Protein AF-A0AA43JNJ5-F1 (afdb_monomer_lite)

Sequence (319 aa):
MTTAKDQGAGSPKTRRGLNPENIAHLNWPLHIFLWITGVLICTAILIESYLQLKGSSYHILGFIQNFGFLEKYTRADSPSKGIWHLIGIVGSACFIIMMSYSIRKRFSFMVDVGSLRSWLDVHMFLGIVGTILTTTHTTYKFGGLVSISFWCMVIVASSGLLGRYLYGWIPHQVSGKELEMEEIRAYLEASDQQMQDALGKDPQIVNYYDRISSPPGSDQDNAVVAIFKMFFYDLANTLLIGKIWVELMSDKTMPTSVKKQLFSMIREKNNMLRSRNFLSTAQRLLHYWHVFHKPLAVMMFIVMFIHIIVWYLFGAHEI

Secondary structure (DSSP, 8-state):
---------------SS--GGGB----HHHHHHHHHHHHHHHHHHHHHHHHHHTT-TTSHHHHHHHTTTTTTS-----TTSHHHHHHHHHHHHHHHHHTHHHHHHH-GGGTTSS-HHHHHHHHHHHHHHHHHHHHHHTTT---THHHHHHHHHHHHHHHHHHHHHHHTTS-BBTTSPBPPHHHHHHHHHHHHHHHHHHH-S-HHHHHHHHTSPPPPP-TTS-HHHHHHHHHHHHHHHHHHHHHHHHHHHH-TTS-HHHHHHHHHHHHHHHHHHHHHHHHHHHHHHHHHHHHHHHHHHHHHHHHHHHHHHHIIIIIGGG-

pLDDT: mean 77.18, std 15.59, range [29.02, 94.38]

Foldseek 3Di:
DDDDDDPDDDDPPDPPQLDPVQWDPDPVVVLVVLVVLVCVLVVLLVVLLVCVVVVHLPHPVSVCVVVVVCVVPDPPLALCDDPLVVLLVLLVVLLVVLCVLVVCVPDPVCVPVDDNVVSLVSSLVSLSSSLSSNCVSNSVDQDDPVVVLNVLSVVLNVLSSVLVVLVLLFIATNVRHTDDLVSLVVNLVVLVVCQCVVPNPDVVLVVLLPVQDQQAAQLVPDLVVLSVSLVVCVVVVVVVLVVSLVVLVPDPPDDPVNSVVSSVSSVSSNSSSSSNRCVNVSVVNSVVSVVPNVVSSVVSVVVSVVVVVCCVVPVVVVD

Structure (mmCIF, N/CA/C/O backbone):
data_AF-A0AA43JNJ5-F1
#
_entry.id   AF-A0AA43JNJ5-F1
#
loop_
_atom_site.group_PDB
_atom_site.id
_atom_site.type_symbol
_atom_site.label_atom_id
_atom_site.label_alt_id
_atom_site.label_comp_id
_atom_site.label_asym_id
_atom_site.label_entity_id
_atom_site.label_seq_id
_atom_site.pdbx_PDB_ins_code
_atom_site.Cartn_x
_atom_site.Cartn_y
_atom_site.Cartn_z
_atom_site.occupancy
_atom_site.B_iso_or_equiv
_atom_site.auth_seq_id
_atom_site.auth_comp_id
_atom_site.auth_asym_id
_atom_site.auth_atom_id
_atom_site.pdbx_PDB_model_num
ATOM 1 N N . MET A 1 1 ? -35.767 -55.948 10.934 1.00 35.16 1 MET A N 1
ATOM 2 C CA . MET A 1 1 ? -35.243 -55.081 9.854 1.00 35.16 1 MET A CA 1
ATOM 3 C C . MET A 1 1 ? -36.324 -54.039 9.610 1.00 35.16 1 MET A C 1
ATOM 5 O O . MET A 1 1 ? -37.421 -54.451 9.291 1.00 35.16 1 MET A O 1
ATOM 9 N N . THR A 1 2 ? -36.201 -52.746 9.889 1.00 37.09 2 THR A N 1
ATOM 10 C CA . THR A 1 2 ? -35.032 -51.860 9.927 1.00 37.09 2 THR A CA 1
ATOM 11 C C . THR A 1 2 ? -35.419 -50.658 10.800 1.00 37.09 2 THR A C 1
ATOM 13 O O . THR A 1 2 ? -36.518 -50.127 10.671 1.00 37.09 2 THR A O 1
ATOM 16 N N . THR A 1 3 ? -34.547 -50.283 11.728 1.00 34.31 3 THR A N 1
ATOM 17 C CA . THR A 1 3 ? -34.741 -49.247 12.749 1.00 34.31 3 THR A CA 1
ATOM 18 C C . THR A 1 3 ? -34.641 -47.831 12.184 1.00 34.31 3 THR A C 1
ATOM 20 O O . THR A 1 3 ? -33.820 -47.560 11.307 1.00 34.31 3 THR A O 1
ATOM 23 N N . ALA A 1 4 ? -35.458 -46.933 12.740 1.00 38.09 4 ALA A N 1
ATOM 24 C CA . ALA A 1 4 ? -35.414 -45.490 12.544 1.00 38.09 4 ALA A CA 1
ATOM 25 C C . ALA A 1 4 ? -33.998 -44.937 12.783 1.00 38.09 4 ALA A C 1
ATOM 27 O O . ALA A 1 4 ? -33.356 -45.251 13.786 1.00 38.09 4 ALA A O 1
ATOM 28 N N . LYS A 1 5 ? -33.509 -44.132 11.835 1.00 36.78 5 LYS A N 1
ATOM 29 C CA . LYS A 1 5 ? -32.195 -43.496 11.895 1.00 36.78 5 LYS A CA 1
ATOM 30 C C . LYS A 1 5 ? -32.341 -42.137 12.575 1.00 36.78 5 LYS A C 1
ATOM 32 O O . LYS A 1 5 ? -32.861 -41.188 11.996 1.00 36.78 5 LYS A O 1
ATOM 37 N N . ASP A 1 6 ? -31.899 -42.131 13.821 1.00 33.69 6 ASP A N 1
ATOM 38 C CA . ASP A 1 6 ? -31.652 -41.003 14.706 1.00 33.69 6 ASP A CA 1
ATOM 39 C C . ASP A 1 6 ? -30.942 -39.844 13.972 1.00 33.69 6 ASP A C 1
ATOM 41 O O . ASP A 1 6 ? -29.837 -40.005 13.440 1.00 33.69 6 ASP A O 1
ATOM 45 N N . GLN A 1 7 ? -31.598 -38.682 13.896 1.00 32.31 7 GLN A N 1
ATOM 46 C CA . GLN A 1 7 ? -30.983 -37.428 13.459 1.00 32.31 7 GLN A CA 1
ATOM 47 C C . GLN A 1 7 ? -30.270 -36.815 14.666 1.00 32.31 7 GLN A C 1
ATOM 49 O O . GLN A 1 7 ? -30.810 -35.970 15.376 1.00 32.31 7 GLN A O 1
ATOM 54 N N . GLY A 1 8 ? -29.040 -37.272 14.895 1.00 29.02 8 GLY A N 1
ATOM 55 C CA . GLY A 1 8 ? -28.148 -36.704 15.895 1.00 29.02 8 GLY A CA 1
ATOM 56 C C . GLY A 1 8 ? -27.847 -35.238 15.588 1.00 29.02 8 GLY A C 1
ATOM 57 O O . GLY A 1 8 ? -27.167 -34.916 14.613 1.00 29.02 8 GLY A O 1
ATOM 58 N N . ALA A 1 9 ? -28.348 -34.358 16.453 1.00 32.69 9 ALA A N 1
ATOM 59 C CA . ALA A 1 9 ? -27.947 -32.967 16.552 1.00 32.69 9 ALA A CA 1
ATOM 60 C C . ALA A 1 9 ? -26.413 -32.864 16.627 1.00 32.69 9 ALA A C 1
ATOM 62 O O . ALA A 1 9 ? -25.769 -33.449 17.503 1.00 32.69 9 ALA A O 1
ATOM 63 N N . GLY A 1 10 ? -25.823 -32.124 15.688 1.00 30.02 10 GLY A N 1
ATOM 64 C CA . GLY A 1 10 ? -24.393 -31.844 15.662 1.00 30.02 10 GLY A CA 1
ATOM 65 C C . GLY A 1 10 ? -23.955 -31.123 16.937 1.00 30.02 10 GLY A C 1
ATOM 66 O O . GLY A 1 10 ? -24.357 -29.997 17.208 1.00 30.02 10 GLY A O 1
ATOM 67 N N . SER A 1 11 ? -23.119 -31.797 17.722 1.00 29.47 11 SER A N 1
ATOM 68 C CA . SER A 1 11 ? -22.419 -31.259 18.889 1.00 29.47 11 SER A CA 1
ATOM 69 C C . SER A 1 11 ? -21.644 -29.966 18.552 1.00 29.47 11 SER A C 1
ATOM 71 O O . SER A 1 11 ? -20.969 -29.920 17.521 1.00 29.47 11 SER A O 1
ATOM 73 N N . PRO A 1 12 ? -21.651 -28.938 19.429 1.00 36.69 12 PRO A N 1
ATOM 74 C CA . PRO A 1 12 ? -20.929 -27.682 19.232 1.00 36.69 12 PRO A CA 1
ATOM 75 C C . PRO A 1 12 ? -19.426 -27.867 19.502 1.00 36.69 12 PRO A C 1
ATOM 77 O O . PRO A 1 12 ? -18.881 -27.418 20.509 1.00 36.69 12 PRO A O 1
ATOM 80 N N . LYS A 1 13 ? -18.721 -28.546 18.596 1.00 37.34 13 LYS A N 1
ATOM 81 C CA . LYS A 1 13 ? -17.258 -28.658 18.612 1.00 37.34 13 LYS A CA 1
ATOM 82 C C . LYS A 1 13 ? -16.641 -27.677 17.617 1.00 37.34 13 LYS A C 1
ATOM 84 O O . LYS A 1 13 ? -16.240 -28.111 16.555 1.00 37.34 13 LYS A O 1
ATOM 89 N N . THR A 1 14 ? -16.553 -26.396 17.997 1.00 39.28 14 THR A N 1
ATOM 90 C CA . THR A 1 14 ? -15.488 -25.427 17.613 1.00 39.28 14 THR A CA 1
ATOM 91 C C . THR A 1 14 ? -15.805 -24.012 18.136 1.00 39.28 14 THR A C 1
ATOM 93 O O . THR A 1 14 ? -15.868 -23.053 17.382 1.00 39.28 14 THR A O 1
ATOM 96 N N . ARG A 1 15 ? -15.991 -23.835 19.453 1.00 42.16 15 ARG A N 1
ATOM 97 C CA . ARG A 1 15 ? -15.954 -22.496 20.097 1.00 42.16 15 ARG A CA 1
ATOM 98 C C . ARG A 1 15 ? -14.599 -22.162 20.736 1.00 42.16 15 ARG A C 1
ATOM 100 O O . ARG A 1 15 ? -14.440 -21.114 21.342 1.00 42.16 15 ARG A O 1
ATOM 107 N N . ARG A 1 16 ? -13.604 -23.049 20.613 1.00 39.03 16 ARG A N 1
ATOM 108 C CA . ARG A 1 16 ? -12.347 -22.996 21.385 1.00 39.03 16 ARG A CA 1
ATOM 109 C C . ARG A 1 16 ? -11.196 -22.231 20.702 1.00 39.03 16 ARG A C 1
ATOM 111 O O . ARG A 1 16 ? -10.091 -22.249 21.223 1.00 39.03 16 ARG A O 1
ATOM 118 N N . GLY A 1 17 ? -11.434 -21.594 19.550 1.00 38.03 17 GLY A N 1
ATOM 119 C CA . GLY A 1 17 ? -10.395 -20.904 18.764 1.00 38.03 17 GLY A CA 1
ATOM 120 C C . GLY A 1 17 ? -10.493 -19.374 18.711 1.00 38.03 17 GLY A C 1
ATOM 121 O O . GLY A 1 17 ? -9.514 -18.724 18.354 1.00 38.03 17 GLY A O 1
ATOM 122 N N . LEU A 1 18 ? -11.633 -18.792 19.091 1.00 50.31 18 LEU A N 1
ATOM 123 C CA . LEU A 1 18 ? -11.937 -17.362 18.932 1.00 50.31 18 LEU A CA 1
ATOM 124 C C . LEU A 1 18 ? -11.538 -16.549 20.179 1.00 50.31 18 LEU A C 1
ATOM 126 O O . LEU A 1 18 ? -12.340 -15.792 20.713 1.00 50.31 18 LEU A O 1
ATOM 130 N N . ASN A 1 19 ? -10.318 -16.743 20.688 1.00 52.88 19 ASN A N 1
ATOM 131 C CA . ASN A 1 19 ? -9.756 -15.829 21.687 1.00 52.88 19 ASN A CA 1
ATOM 132 C C . ASN A 1 19 ? -9.239 -14.580 20.947 1.00 52.88 19 ASN A C 1
ATOM 134 O O . ASN A 1 19 ? -8.516 -14.756 19.961 1.00 52.88 19 ASN A O 1
ATOM 138 N N . PRO A 1 20 ? -9.563 -13.348 21.379 1.00 53.66 20 PRO A N 1
ATOM 139 C CA . PRO A 1 20 ? -9.009 -12.136 20.783 1.00 53.66 20 PRO A CA 1
ATOM 140 C C . PRO A 1 20 ? -7.504 -12.075 20.607 1.00 53.66 20 PRO A C 1
ATOM 142 O O . PRO A 1 20 ? -7.022 -11.489 19.641 1.00 53.66 20 PRO A O 1
ATOM 145 N N . GLU A 1 21 ? -6.779 -12.777 21.462 1.00 54.06 21 GLU A N 1
ATOM 146 C CA . GLU A 1 21 ? -5.326 -12.902 21.401 1.00 54.06 21 GLU A CA 1
ATOM 147 C C . GLU A 1 21 ? -4.832 -13.701 20.175 1.00 54.06 21 GLU A C 1
ATOM 149 O O . GLU A 1 21 ? -3.678 -13.579 19.771 1.00 54.06 21 GLU A O 1
ATOM 154 N N . ASN A 1 22 ? -5.701 -14.500 19.542 1.00 50.53 22 ASN A N 1
ATOM 155 C CA . ASN A 1 22 ? -5.376 -15.334 18.378 1.00 50.53 22 ASN A CA 1
ATOM 156 C C . ASN A 1 22 ? -5.555 -14.612 17.033 1.00 50.53 22 ASN A C 1
ATOM 158 O O . ASN A 1 22 ? -5.413 -15.233 15.971 1.00 50.53 22 ASN A O 1
ATOM 162 N N . ILE A 1 23 ? -5.882 -13.320 17.047 1.00 56.28 23 ILE A N 1
ATOM 163 C CA . ILE A 1 23 ? -5.967 -12.504 15.840 1.00 56.28 23 ILE A CA 1
ATOM 164 C C . ILE A 1 23 ? -4.650 -11.762 15.660 1.00 56.28 23 ILE A C 1
ATOM 166 O O . ILE A 1 23 ? -4.163 -11.085 16.562 1.00 56.28 23 ILE A O 1
ATOM 170 N N . ALA A 1 24 ? -4.066 -11.857 14.464 1.00 54.97 24 ALA A N 1
ATOM 171 C CA . ALA A 1 24 ? -2.856 -11.115 14.166 1.00 54.97 24 ALA A CA 1
ATOM 172 C C . ALA A 1 24 ? -3.169 -9.610 14.191 1.00 54.97 24 ALA A C 1
ATOM 174 O O . ALA A 1 24 ? -3.785 -9.084 13.262 1.00 54.97 24 ALA A O 1
ATOM 175 N N . HIS A 1 25 ? -2.730 -8.910 15.241 1.00 54.19 25 HIS A N 1
ATOM 176 C CA . HIS A 1 25 ? -2.866 -7.461 15.313 1.00 54.19 25 HIS A CA 1
ATOM 177 C C . HIS A 1 25 ? -2.174 -6.833 14.096 1.00 54.19 25 HIS A C 1
ATOM 179 O O . HIS A 1 25 ? -0.979 -7.023 13.842 1.00 54.19 25 HIS A O 1
ATOM 185 N N . LEU A 1 26 ? -2.956 -6.119 13.287 1.00 50.59 26 LEU A N 1
ATOM 186 C CA . LEU A 1 26 ? -2.453 -5.424 12.115 1.00 50.59 26 LEU A CA 1
ATOM 187 C C . LEU A 1 26 ? -1.571 -4.270 12.604 1.00 50.59 26 LEU A C 1
ATOM 189 O O . LEU A 1 26 ? -2.076 -3.277 13.132 1.00 50.59 26 LEU A O 1
ATOM 193 N N . ASN A 1 27 ? -0.251 -4.405 12.459 1.00 49.72 27 ASN A N 1
ATOM 194 C CA . ASN A 1 27 ? 0.708 -3.354 12.792 1.00 49.72 27 ASN A CA 1
ATOM 195 C C . ASN A 1 27 ? 0.477 -2.132 11.881 1.00 49.72 27 ASN A C 1
ATOM 197 O O . ASN A 1 27 ? 1.083 -1.968 10.825 1.00 49.72 27 ASN A O 1
ATOM 201 N N . TRP A 1 28 ? -0.395 -1.247 12.359 1.00 52.69 28 TRP A N 1
ATOM 202 C CA . TRP A 1 28 ? -0.766 0.060 11.821 1.00 52.69 28 TRP A CA 1
ATOM 203 C C . TRP A 1 28 ? 0.391 0.962 11.335 1.00 52.69 28 TRP A C 1
ATOM 205 O O . TRP A 1 28 ? 0.194 1.619 10.310 1.00 52.69 28 TRP A O 1
ATOM 215 N N . PRO A 1 29 ? 1.595 1.009 11.961 1.00 56.84 29 PRO A N 1
ATOM 216 C CA . PRO A 1 29 ? 2.654 1.906 11.488 1.00 56.84 29 PRO A CA 1
ATOM 217 C C . PRO A 1 29 ? 3.113 1.621 10.055 1.00 56.84 29 PRO A C 1
ATOM 219 O O . PRO A 1 29 ? 3.491 2.556 9.361 1.00 56.84 29 PRO A O 1
ATOM 222 N N . LEU A 1 30 ? 3.040 0.374 9.575 1.00 55.66 30 LEU A N 1
ATOM 223 C CA . LEU A 1 30 ? 3.549 0.030 8.246 1.00 55.66 30 LEU A CA 1
ATOM 224 C C . LEU A 1 30 ? 2.622 0.497 7.117 1.00 55.66 30 LEU A C 1
ATOM 226 O O . LEU A 1 30 ? 3.098 0.933 6.077 1.00 55.66 30 LEU A O 1
ATOM 230 N N . HIS A 1 31 ? 1.303 0.439 7.306 1.00 56.22 31 HIS A N 1
ATOM 231 C CA . HIS A 1 31 ? 0.357 0.922 6.296 1.00 56.22 31 HIS A CA 1
ATOM 232 C C . HIS A 1 31 ? 0.433 2.440 6.158 1.00 56.22 31 HIS A C 1
ATOM 234 O O . HIS A 1 31 ? 0.525 2.943 5.042 1.00 56.22 31 HIS A O 1
ATOM 240 N N . ILE A 1 32 ? 0.476 3.155 7.286 1.00 62.81 32 ILE A N 1
ATOM 241 C CA . ILE A 1 32 ? 0.719 4.600 7.297 1.00 62.81 32 ILE A CA 1
ATOM 242 C C . ILE A 1 32 ? 2.068 4.915 6.659 1.00 62.81 32 ILE A C 1
ATOM 244 O O . ILE A 1 32 ? 2.133 5.789 5.805 1.00 62.81 32 ILE A O 1
ATOM 248 N N . PHE A 1 33 ? 3.125 4.186 7.021 1.00 66.31 33 PHE A N 1
ATOM 249 C CA . PHE A 1 33 ? 4.442 4.356 6.419 1.00 66.31 33 PHE A CA 1
ATOM 250 C C . PHE A 1 33 ? 4.385 4.197 4.899 1.00 66.31 33 PHE A C 1
ATOM 252 O O . PHE A 1 33 ? 4.802 5.100 4.193 1.00 66.31 33 PHE A O 1
ATOM 259 N N . LEU A 1 34 ? 3.790 3.120 4.380 1.00 62.84 34 LEU A N 1
ATOM 260 C CA . LEU A 1 34 ? 3.690 2.882 2.938 1.00 62.84 34 LEU A CA 1
ATOM 261 C C . LEU A 1 34 ? 2.844 3.939 2.216 1.00 62.84 34 LEU A C 1
ATOM 263 O O . LEU A 1 34 ? 3.183 4.314 1.096 1.00 62.84 34 LEU A O 1
ATOM 267 N N . TRP A 1 35 ? 1.781 4.448 2.844 1.00 65.75 35 TRP A N 1
ATOM 268 C CA . TRP A 1 35 ? 0.985 5.551 2.302 1.00 65.75 35 TRP A CA 1
ATOM 269 C C . TRP A 1 35 ? 1.755 6.864 2.284 1.00 65.75 35 TRP A C 1
ATOM 271 O O . TRP A 1 35 ? 1.791 7.530 1.253 1.00 65.75 35 TRP A O 1
ATOM 281 N N . ILE A 1 36 ? 2.404 7.213 3.395 1.00 69.31 36 ILE A N 1
ATOM 282 C CA . ILE A 1 36 ? 3.266 8.389 3.489 1.00 69.31 36 ILE A CA 1
ATOM 283 C C . ILE A 1 36 ? 4.367 8.280 2.438 1.00 69.31 36 ILE A C 1
ATOM 285 O O . ILE A 1 36 ? 4.540 9.199 1.652 1.00 69.31 36 ILE A O 1
ATOM 289 N N . THR A 1 37 ? 5.050 7.142 2.343 1.00 67.81 37 THR A N 1
ATOM 290 C CA . THR A 1 37 ? 6.080 6.893 1.335 1.00 67.81 37 THR A CA 1
ATOM 291 C C . THR A 1 37 ? 5.519 7.011 -0.081 1.00 67.81 37 THR A C 1
ATOM 293 O O . THR A 1 37 ? 6.108 7.709 -0.897 1.00 67.81 37 THR A O 1
ATOM 296 N N . GLY A 1 38 ? 4.365 6.409 -0.382 1.00 67.31 38 GLY A N 1
ATOM 297 C CA . GLY A 1 38 ? 3.733 6.500 -1.701 1.00 67.31 38 GLY A CA 1
ATOM 298 C C . GLY A 1 38 ? 3.355 7.934 -2.090 1.00 67.31 38 GLY A C 1
ATOM 299 O O . GLY A 1 38 ? 3.663 8.370 -3.199 1.00 67.31 38 GLY A O 1
ATOM 300 N N . VAL A 1 39 ? 2.752 8.691 -1.166 1.00 73.31 39 VAL A N 1
ATOM 301 C CA . VAL A 1 39 ? 2.405 10.110 -1.351 1.00 73.31 39 VAL A CA 1
ATOM 302 C C . VAL A 1 39 ? 3.660 10.961 -1.498 1.00 73.31 39 VAL A C 1
ATOM 304 O O . VAL A 1 39 ? 3.719 11.783 -2.407 1.00 73.31 39 VAL A O 1
ATOM 307 N N . LEU A 1 40 ? 4.676 10.754 -0.659 1.00 73.38 40 LEU A N 1
ATOM 308 C CA . LEU A 1 40 ? 5.954 11.456 -0.754 1.00 73.38 40 LEU A CA 1
ATOM 309 C C . LEU A 1 40 ? 6.628 11.197 -2.102 1.00 73.38 40 LEU A C 1
ATOM 311 O O . LEU A 1 40 ? 7.106 12.143 -2.711 1.00 73.38 40 LEU A O 1
ATOM 315 N N . ILE A 1 41 ? 6.613 9.960 -2.605 1.00 69.44 41 ILE A N 1
ATOM 316 C CA . ILE A 1 41 ? 7.200 9.618 -3.908 1.00 69.44 41 ILE A CA 1
ATOM 317 C C . ILE A 1 41 ? 6.429 10.275 -5.042 1.00 69.44 41 ILE A C 1
ATOM 319 O O . ILE A 1 41 ? 7.037 10.921 -5.889 1.00 69.44 41 ILE A O 1
ATOM 323 N N . CYS A 1 42 ? 5.099 10.150 -5.060 1.00 69.38 42 CYS A N 1
ATOM 324 C CA . CYS A 1 42 ? 4.281 10.786 -6.093 1.00 69.38 42 CYS A CA 1
ATOM 325 C C . CYS A 1 42 ? 4.473 12.306 -6.078 1.00 69.38 42 CYS A C 1
ATOM 327 O O . CYS A 1 42 ? 4.636 12.923 -7.125 1.00 69.38 42 CYS A O 1
ATOM 329 N N . THR A 1 43 ? 4.511 12.901 -4.886 1.00 73.25 43 THR A N 1
ATOM 330 C CA . THR A 1 43 ? 4.721 14.340 -4.704 1.00 73.25 43 THR A CA 1
ATOM 331 C C . THR A 1 43 ? 6.118 14.756 -5.152 1.00 73.25 43 THR A C 1
ATOM 333 O O . THR A 1 43 ? 6.240 15.728 -5.886 1.00 73.25 43 THR A O 1
ATOM 336 N N . ALA A 1 44 ? 7.161 14.004 -4.789 1.00 70.50 44 ALA A N 1
ATOM 337 C CA . ALA A 1 44 ? 8.527 14.247 -5.242 1.00 70.50 44 ALA A CA 1
ATOM 338 C C . ALA A 1 44 ? 8.627 14.171 -6.772 1.00 70.50 44 ALA A C 1
ATOM 340 O O . ALA A 1 44 ? 9.145 15.095 -7.384 1.00 70.50 44 ALA A O 1
ATOM 341 N N . ILE A 1 45 ? 8.052 13.141 -7.405 1.00 68.31 45 ILE A N 1
ATOM 342 C CA . ILE A 1 45 ? 8.031 13.008 -8.870 1.00 68.31 45 ILE A CA 1
ATOM 343 C C . ILE A 1 45 ? 7.312 14.199 -9.522 1.00 68.31 45 ILE A C 1
ATOM 345 O O . ILE A 1 45 ? 7.818 14.750 -10.500 1.00 68.31 45 ILE A O 1
ATOM 349 N N . LEU A 1 46 ? 6.158 14.621 -8.994 1.00 73.62 46 LEU A N 1
ATOM 350 C CA . LEU A 1 46 ? 5.395 15.754 -9.531 1.00 73.62 46 LEU A CA 1
ATOM 351 C C . LEU A 1 46 ? 6.134 17.089 -9.364 1.00 73.62 46 LEU A C 1
ATOM 353 O O . LEU A 1 46 ? 6.182 17.875 -10.310 1.00 73.62 46 LEU A O 1
ATOM 357 N N . ILE A 1 47 ? 6.722 17.335 -8.189 1.00 73.56 47 ILE A N 1
ATOM 358 C CA . ILE A 1 47 ? 7.516 18.538 -7.906 1.00 73.56 47 ILE A CA 1
ATOM 359 C C . ILE A 1 47 ? 8.733 18.588 -8.831 1.00 73.56 47 ILE A C 1
ATOM 361 O O . ILE A 1 47 ? 8.940 19.599 -9.497 1.00 73.56 47 ILE A O 1
ATOM 365 N N . GLU A 1 48 ? 9.496 17.500 -8.931 1.00 67.94 48 GLU A N 1
ATOM 366 C CA . GLU A 1 48 ? 10.678 17.423 -9.795 1.00 67.94 48 GLU A CA 1
ATOM 367 C C . GLU A 1 48 ? 10.317 17.628 -11.271 1.00 67.94 48 GLU A C 1
ATOM 369 O O . GLU A 1 48 ? 10.947 18.438 -11.955 1.00 67.94 48 GLU A O 1
ATOM 374 N N . SER A 1 49 ? 9.246 16.980 -11.743 1.00 65.94 49 SER A N 1
ATOM 375 C CA . SER A 1 49 ? 8.742 17.154 -13.113 1.00 65.94 49 SER A CA 1
ATOM 376 C C . SER A 1 49 ? 8.352 18.611 -13.387 1.00 65.94 49 SER A C 1
ATOM 378 O O . SER A 1 49 ? 8.686 19.169 -14.431 1.00 65.94 49 SER A O 1
ATOM 380 N N . TYR A 1 50 ? 7.679 19.268 -12.438 1.00 73.00 50 TYR A N 1
ATOM 381 C CA . TYR A 1 50 ? 7.288 20.673 -12.555 1.00 73.00 50 TYR A CA 1
ATOM 382 C C . TYR A 1 50 ? 8.489 21.632 -12.546 1.00 73.00 50 TYR A C 1
ATOM 384 O O . TYR A 1 50 ? 8.545 22.561 -13.357 1.00 73.00 50 TYR A O 1
ATOM 392 N N . LEU A 1 51 ? 9.462 21.414 -11.656 1.00 69.88 51 LEU A N 1
ATOM 393 C CA . LEU A 1 51 ? 10.665 22.247 -11.560 1.00 69.88 51 LEU A CA 1
ATOM 394 C C . LEU A 1 51 ? 11.494 22.193 -12.848 1.00 69.88 51 LEU A C 1
ATOM 396 O O . LEU A 1 51 ? 12.012 23.224 -13.284 1.00 69.88 51 LEU A O 1
ATOM 400 N N . GLN A 1 52 ? 11.562 21.027 -13.490 1.00 65.44 52 GLN A N 1
ATOM 401 C CA . GLN A 1 52 ? 12.228 20.864 -14.781 1.00 65.44 52 GLN A CA 1
ATOM 402 C C . GLN A 1 52 ? 11.484 21.529 -15.933 1.00 65.44 52 GLN A C 1
ATOM 404 O O . GLN A 1 52 ? 12.121 22.200 -16.743 1.00 65.44 52 GLN A O 1
ATOM 409 N N . LEU A 1 53 ? 10.150 21.417 -15.989 1.00 69.88 53 LEU A N 1
ATOM 410 C CA . LEU A 1 53 ? 9.346 22.132 -16.990 1.00 69.88 53 LEU A CA 1
ATOM 411 C C . LEU A 1 53 ? 9.567 23.649 -16.921 1.00 69.88 53 LEU A C 1
ATOM 413 O O . LEU A 1 53 ? 9.549 24.325 -17.947 1.00 69.88 53 LEU A O 1
ATOM 417 N N . LYS A 1 54 ? 9.814 24.188 -15.722 1.00 74.06 54 LYS A N 1
ATOM 418 C CA . LYS A 1 54 ? 10.149 25.604 -15.518 1.00 74.06 54 LYS A CA 1
ATOM 419 C C . LYS A 1 54 ? 11.625 25.952 -15.721 1.00 74.06 54 LYS A C 1
ATOM 421 O O . LYS A 1 54 ? 11.975 27.122 -15.588 1.00 74.06 54 LYS A O 1
ATOM 426 N N . GLY A 1 55 ? 12.492 24.976 -15.992 1.00 66.38 55 GLY A N 1
ATOM 427 C CA . GLY A 1 55 ? 13.938 25.191 -16.082 1.00 66.38 55 GLY A CA 1
ATOM 428 C C . GLY A 1 55 ? 14.561 25.728 -14.786 1.00 66.38 55 GLY A C 1
ATOM 429 O O . GLY A 1 55 ? 15.589 26.398 -14.831 1.00 66.38 55 GLY A O 1
ATOM 430 N N . SER A 1 56 ? 13.927 25.483 -13.633 1.00 64.94 56 SER A N 1
ATOM 431 C CA . SER A 1 56 ? 14.383 25.976 -12.330 1.00 64.94 56 SER A CA 1
ATOM 432 C C . SER A 1 56 ? 15.683 25.291 -11.914 1.00 64.94 56 SER A C 1
ATOM 434 O O . SER A 1 56 ? 15.826 24.105 -12.154 1.00 64.94 56 SER A O 1
ATOM 436 N N . SER A 1 57 ? 16.606 25.962 -11.225 1.00 63.84 57 SER A N 1
ATOM 437 C CA . SER A 1 57 ? 17.820 25.338 -10.664 1.00 63.84 57 SER A CA 1
ATOM 438 C C . SER A 1 57 ? 17.576 24.520 -9.385 1.00 63.84 57 SER A C 1
ATOM 440 O O . SER A 1 57 ? 18.496 23.867 -8.899 1.00 63.84 57 SER A O 1
ATOM 442 N N . TYR A 1 58 ? 16.351 24.529 -8.845 1.00 66.06 58 TYR A N 1
ATOM 443 C CA . TYR A 1 58 ? 15.998 23.885 -7.571 1.00 66.06 58 TYR A CA 1
ATOM 444 C C . TYR A 1 58 ? 15.550 22.418 -7.681 1.00 66.06 58 TYR A C 1
ATOM 446 O O . TYR A 1 58 ? 15.174 21.831 -6.672 1.00 66.06 58 TYR A O 1
ATOM 454 N N . HIS A 1 59 ? 15.570 21.816 -8.871 1.00 70.25 59 HIS A N 1
ATOM 455 C CA . HIS A 1 59 ? 15.360 20.369 -9.015 1.00 70.25 59 HIS A CA 1
ATOM 456 C C . HIS A 1 59 ? 16.598 19.599 -8.526 1.00 70.25 59 HIS A C 1
ATOM 458 O O . HIS A 1 59 ? 17.700 20.154 -8.506 1.00 70.25 59 HIS A O 1
ATOM 464 N N . ILE A 1 60 ? 16.445 18.319 -8.165 1.00 66.25 60 ILE A N 1
ATOM 465 C CA . ILE A 1 60 ? 17.509 17.471 -7.585 1.00 66.25 60 ILE A CA 1
ATOM 466 C C . ILE A 1 60 ? 18.816 17.548 -8.388 1.00 66.25 60 ILE A C 1
ATOM 468 O O . ILE A 1 60 ? 19.897 17.617 -7.809 1.00 66.25 60 ILE A O 1
ATOM 472 N N . LEU A 1 61 ? 18.730 17.587 -9.721 1.00 60.47 61 LEU A N 1
ATOM 473 C CA . LEU A 1 61 ? 19.895 17.701 -10.604 1.00 60.47 61 LEU A CA 1
ATOM 474 C C . LEU A 1 61 ? 20.665 19.016 -10.391 1.00 60.47 61 LEU A C 1
ATOM 476 O O . LEU A 1 61 ? 21.883 18.997 -10.223 1.00 60.47 61 LEU A O 1
ATOM 480 N N . GLY A 1 62 ? 19.949 20.147 -10.370 1.00 62.28 62 GLY A N 1
ATOM 481 C CA . GLY A 1 62 ? 20.528 21.469 -10.134 1.00 62.28 62 GLY A CA 1
ATOM 482 C C . GLY A 1 62 ? 21.073 21.602 -8.713 1.00 62.28 62 GLY A C 1
ATOM 483 O O . GLY A 1 62 ? 22.146 22.164 -8.513 1.00 62.28 62 GLY A O 1
ATOM 484 N N . PHE A 1 63 ? 20.407 20.987 -7.734 1.00 67.19 63 PHE A N 1
ATOM 485 C CA . PHE A 1 63 ? 20.897 20.906 -6.359 1.00 67.19 63 PHE A CA 1
ATOM 486 C C . PHE A 1 63 ? 22.220 20.126 -6.254 1.00 67.19 63 PHE A C 1
ATOM 488 O O . PHE A 1 63 ? 23.183 20.639 -5.688 1.00 67.19 63 PHE A O 1
ATOM 495 N N . ILE A 1 64 ? 22.314 18.924 -6.836 1.00 64.31 64 ILE A N 1
ATOM 496 C CA . ILE A 1 64 ? 23.537 18.098 -6.782 1.00 64.31 64 ILE A CA 1
ATOM 497 C C . ILE A 1 64 ? 24.704 18.773 -7.524 1.00 64.31 64 ILE A C 1
ATOM 499 O O . ILE A 1 64 ? 25.845 18.702 -7.062 1.00 64.31 64 ILE A O 1
ATOM 503 N N . GLN A 1 65 ? 24.435 19.454 -8.644 1.00 62.38 65 GLN A N 1
ATOM 504 C CA . GLN A 1 65 ? 25.444 20.236 -9.369 1.00 62.38 65 GLN A CA 1
ATOM 505 C C . GLN A 1 65 ? 25.948 21.430 -8.546 1.00 62.38 65 GLN A C 1
ATOM 507 O O . GLN A 1 65 ? 27.156 21.636 -8.464 1.00 62.38 65 GLN A O 1
ATOM 512 N N . ASN A 1 66 ? 25.052 22.157 -7.871 1.00 66.12 66 ASN A N 1
ATOM 513 C CA . ASN A 1 66 ? 25.413 23.293 -7.016 1.00 66.12 66 ASN A CA 1
ATOM 514 C C . ASN A 1 66 ? 26.249 22.892 -5.787 1.00 66.12 66 ASN A C 1
ATOM 516 O O . ASN A 1 66 ? 27.010 23.708 -5.278 1.00 66.12 66 ASN A O 1
ATOM 520 N N . PHE A 1 67 ? 26.134 21.647 -5.317 1.00 67.88 67 PHE A N 1
ATOM 521 C CA . PHE A 1 67 ? 26.957 21.107 -4.228 1.00 67.88 67 PHE A CA 1
ATOM 522 C C . PHE A 1 67 ? 28.350 20.620 -4.674 1.00 67.88 67 PHE A C 1
ATOM 524 O O . PHE A 1 67 ? 29.110 20.119 -3.849 1.00 67.88 67 PHE A O 1
ATOM 531 N N . GLY A 1 68 ? 28.700 20.727 -5.961 1.00 58.62 68 GLY A N 1
ATOM 532 C CA . GLY A 1 68 ? 30.035 20.389 -6.472 1.00 58.62 68 GLY A CA 1
ATOM 533 C C . GLY A 1 68 ? 30.321 18.889 -6.631 1.00 58.62 68 GLY A C 1
ATOM 534 O O . GLY A 1 68 ? 31.335 18.519 -7.217 1.00 58.62 68 GLY A O 1
ATOM 535 N N . PHE A 1 69 ? 29.417 17.992 -6.212 1.00 57.00 69 PHE A N 1
ATOM 536 C CA . PHE A 1 69 ? 29.593 16.537 -6.376 1.00 57.00 69 PHE A CA 1
ATOM 537 C C . PHE A 1 69 ? 29.677 16.091 -7.847 1.00 57.00 69 PHE A C 1
ATOM 539 O O . PHE A 1 69 ? 30.208 15.018 -8.136 1.00 57.00 69 PHE A O 1
ATOM 546 N N . LEU A 1 70 ? 29.161 16.903 -8.776 1.00 55.88 70 LEU A N 1
ATOM 547 C CA . LEU A 1 70 ? 29.121 16.626 -10.215 1.00 55.88 70 LEU A CA 1
ATOM 548 C C . LEU A 1 70 ? 29.779 17.729 -11.063 1.00 55.88 70 LEU A C 1
ATOM 550 O O . LEU A 1 70 ? 29.511 17.811 -12.254 1.00 55.88 70 LEU A O 1
ATOM 554 N N . GLU A 1 71 ? 30.668 18.549 -10.492 1.00 52.28 71 GLU A N 1
ATOM 555 C CA . GLU A 1 71 ? 31.308 19.682 -11.192 1.00 52.28 71 GLU A CA 1
ATOM 556 C C . GLU A 1 71 ? 32.088 19.251 -12.457 1.00 52.28 71 GLU A C 1
ATOM 558 O O . GLU A 1 71 ? 32.135 19.965 -13.456 1.00 52.28 71 GLU A O 1
ATOM 563 N N . LYS A 1 72 ? 32.640 18.027 -12.447 1.00 48.88 72 LYS A N 1
ATOM 564 C CA . LYS A 1 72 ? 33.377 17.416 -13.571 1.00 48.88 72 LYS A CA 1
ATOM 565 C C . LYS A 1 72 ? 32.483 16.679 -14.578 1.00 48.88 72 LYS A C 1
ATOM 567 O O . LYS A 1 72 ? 32.946 16.302 -15.654 1.00 48.88 72 LYS A O 1
ATOM 572 N N . TYR A 1 73 ? 31.218 16.449 -14.233 1.00 50.84 73 TYR A N 1
ATOM 573 C CA . TYR A 1 73 ? 30.230 15.915 -15.157 1.00 50.84 73 TYR A CA 1
ATOM 574 C C . TYR A 1 73 ? 29.610 17.103 -15.875 1.00 50.84 73 TYR A C 1
ATOM 576 O O . TYR A 1 73 ? 28.713 17.770 -15.361 1.00 50.84 73 TYR A O 1
ATOM 584 N N . THR A 1 74 ? 30.090 17.359 -17.094 1.00 46.88 74 THR A N 1
ATOM 585 C CA . THR A 1 74 ? 29.349 18.203 -18.030 1.00 46.88 74 THR A CA 1
ATOM 586 C C . THR A 1 74 ? 27.906 17.712 -18.081 1.00 46.88 74 THR A C 1
ATOM 588 O O . THR A 1 74 ? 27.640 16.541 -17.802 1.00 46.88 74 THR A O 1
ATOM 591 N N . ARG A 1 75 ? 26.983 18.619 -18.407 1.00 50.91 75 ARG A N 1
ATOM 592 C CA . ARG A 1 75 ? 25.552 18.404 -18.665 1.00 50.91 75 ARG A CA 1
ATOM 593 C C . ARG A 1 75 ? 25.320 17.377 -19.794 1.00 50.91 75 ARG A C 1
ATOM 595 O O . ARG A 1 75 ? 24.716 17.656 -20.821 1.00 50.91 75 ARG A O 1
ATOM 602 N N . ALA A 1 76 ? 25.880 16.183 -19.658 1.00 47.78 76 ALA A N 1
ATOM 603 C CA . ALA A 1 76 ? 25.589 15.003 -20.426 1.00 47.78 76 ALA A CA 1
ATOM 604 C C . ALA A 1 76 ? 24.312 14.466 -19.802 1.00 47.78 76 ALA A C 1
ATOM 606 O O . ALA A 1 76 ? 24.311 13.552 -18.981 1.00 47.78 76 ALA A O 1
ATOM 607 N N . ASP A 1 77 ? 23.216 15.117 -20.171 1.00 55.72 77 ASP A N 1
ATOM 608 C CA . ASP A 1 77 ? 21.850 14.785 -19.796 1.00 55.72 77 ASP A CA 1
ATOM 609 C C . ASP A 1 77 ? 21.408 13.474 -20.483 1.00 55.72 77 ASP A C 1
ATOM 611 O O . ASP A 1 77 ? 20.332 13.405 -21.086 1.00 55.72 77 ASP A O 1
ATOM 615 N N . SER A 1 78 ? 22.276 12.462 -20.493 1.00 60.78 78 SER A N 1
ATOM 616 C CA . SER A 1 78 ? 22.101 11.193 -21.185 1.00 60.78 78 SER A CA 1
ATOM 617 C C . SER A 1 78 ? 22.077 10.055 -20.159 1.00 60.78 78 SER A C 1
ATOM 619 O O . SER A 1 78 ? 23.079 9.865 -19.461 1.00 60.78 78 SER A O 1
ATOM 621 N N . PRO A 1 79 ? 20.995 9.259 -20.107 1.00 63.28 79 PRO A N 1
ATOM 622 C CA . PRO A 1 79 ? 20.869 8.092 -19.225 1.00 63.28 79 PRO A CA 1
ATOM 623 C C . PRO A 1 79 ? 22.041 7.094 -19.292 1.00 63.28 79 PRO A C 1
ATOM 625 O O . PRO A 1 79 ? 22.310 6.377 -18.331 1.00 63.28 79 PRO A O 1
ATOM 628 N N . SER A 1 80 ? 22.771 7.058 -20.412 1.00 65.31 80 SER A N 1
ATOM 629 C CA . SER A 1 80 ? 23.851 6.107 -20.699 1.00 65.31 80 SER A CA 1
ATOM 630 C C . SER A 1 80 ? 25.223 6.455 -20.109 1.00 65.31 80 SER A C 1
ATOM 632 O O . SER A 1 80 ? 26.157 5.677 -20.283 1.00 65.31 80 SER A O 1
ATOM 634 N N . LYS A 1 81 ? 25.390 7.599 -19.428 1.00 66.25 81 LYS A N 1
ATOM 635 C CA . LYS A 1 81 ? 26.711 8.071 -18.967 1.00 66.25 81 LYS A CA 1
ATOM 636 C C . LYS A 1 81 ? 26.755 8.330 -17.460 1.00 66.25 81 LYS A C 1
ATOM 638 O O . LYS A 1 81 ? 25.790 8.797 -16.855 1.00 66.25 81 LYS A O 1
ATOM 643 N N . GLY A 1 82 ? 27.917 8.068 -16.858 1.00 70.38 82 GLY A N 1
ATOM 644 C CA . GLY A 1 82 ? 28.235 8.470 -15.486 1.00 70.38 82 GLY A CA 1
ATOM 645 C C . GLY A 1 82 ? 27.361 7.833 -14.404 1.00 70.38 82 GLY A C 1
ATOM 646 O O . GLY A 1 82 ? 27.021 6.651 -14.463 1.00 70.38 82 GLY A O 1
ATOM 647 N N . ILE A 1 83 ? 27.002 8.640 -13.402 1.00 69.31 83 ILE A N 1
ATOM 648 C CA . ILE A 1 83 ? 26.205 8.209 -12.245 1.00 69.31 83 ILE A CA 1
ATOM 649 C C . ILE A 1 83 ? 24.802 7.718 -12.635 1.00 69.31 83 ILE A C 1
ATOM 651 O O . ILE A 1 83 ? 24.282 6.804 -12.000 1.00 69.31 83 ILE A O 1
ATOM 655 N N . TRP A 1 84 ? 24.212 8.251 -13.712 1.00 76.12 84 TRP A N 1
ATOM 656 C CA . TRP A 1 84 ? 22.876 7.860 -14.176 1.00 76.12 84 TRP A CA 1
ATOM 657 C C . TRP A 1 84 ? 22.848 6.408 -14.631 1.00 76.12 84 TRP A C 1
ATOM 659 O O . TRP A 1 84 ? 21.933 5.677 -14.261 1.00 76.12 84 TRP A O 1
ATOM 669 N N . HIS A 1 85 ? 23.880 5.959 -15.344 1.00 77.44 85 HIS A N 1
ATOM 670 C CA . HIS A 1 85 ? 24.001 4.565 -15.761 1.00 77.44 85 HIS A CA 1
ATOM 671 C C . HIS A 1 85 ? 24.111 3.619 -14.554 1.00 77.44 85 HIS A C 1
ATOM 673 O O . HIS A 1 85 ? 23.405 2.615 -14.488 1.00 77.44 85 HIS A O 1
ATOM 679 N N . LEU A 1 86 ? 24.922 3.977 -13.546 1.00 79.50 86 LEU A N 1
ATOM 680 C CA . LEU A 1 86 ? 25.026 3.207 -12.301 1.00 79.50 86 LEU A CA 1
ATOM 681 C C . LEU A 1 86 ? 23.677 3.127 -11.570 1.00 79.50 86 LEU A C 1
ATOM 683 O O . LEU A 1 86 ? 23.279 2.049 -11.139 1.00 79.50 86 LEU A O 1
ATOM 687 N N . ILE A 1 87 ? 22.950 4.243 -11.476 1.00 81.31 87 ILE A N 1
ATOM 688 C CA . ILE A 1 87 ? 21.609 4.289 -10.878 1.00 81.31 87 ILE A CA 1
ATOM 689 C C . ILE A 1 87 ? 20.637 3.366 -11.633 1.00 81.31 87 ILE A C 1
ATOM 691 O O . ILE A 1 87 ? 19.851 2.667 -10.995 1.00 81.31 87 ILE A O 1
ATOM 695 N N . GLY A 1 88 ? 20.721 3.302 -12.966 1.00 87.12 88 GLY A N 1
ATOM 696 C CA . GLY A 1 88 ? 19.934 2.375 -13.788 1.00 87.12 88 GLY A CA 1
ATOM 697 C C . GLY A 1 88 ? 20.260 0.903 -13.520 1.00 87.12 88 GLY A C 1
ATOM 698 O O . GLY A 1 88 ? 19.346 0.085 -13.383 1.00 87.12 88 GLY A O 1
ATOM 699 N N . ILE A 1 89 ? 21.547 0.565 -13.363 1.00 88.00 89 ILE A N 1
ATOM 700 C CA . ILE A 1 89 ? 21.993 -0.787 -12.982 1.00 88.00 89 ILE A CA 1
ATOM 701 C C . ILE A 1 89 ? 21.444 -1.158 -11.602 1.00 88.00 89 ILE A C 1
ATOM 703 O O . ILE A 1 89 ? 20.860 -2.230 -11.443 1.00 88.00 89 ILE A O 1
ATOM 707 N N . VAL A 1 90 ? 21.598 -0.277 -10.610 1.00 89.88 90 VAL A N 1
ATOM 708 C CA . VAL A 1 90 ? 21.114 -0.529 -9.244 1.00 89.88 90 VAL A CA 1
ATOM 709 C C . VAL A 1 90 ? 19.587 -0.649 -9.223 1.00 89.88 90 VAL A C 1
ATOM 711 O O . VAL A 1 90 ? 19.064 -1.577 -8.611 1.00 89.88 90 VAL A O 1
ATOM 714 N N . GLY A 1 91 ? 18.863 0.214 -9.942 1.00 91.44 91 GLY A N 1
ATOM 715 C CA . GLY A 1 91 ? 17.404 0.130 -10.078 1.00 91.44 91 GLY A CA 1
ATOM 716 C C . GLY A 1 91 ? 16.942 -1.188 -10.709 1.00 91.44 91 GLY A C 1
ATOM 717 O O . GLY A 1 91 ? 16.052 -1.854 -10.177 1.00 91.44 91 GLY A O 1
ATOM 718 N N . SER A 1 92 ? 17.611 -1.626 -11.778 1.00 92.31 92 SER A N 1
ATOM 719 C CA . SER A 1 92 ? 17.348 -2.921 -12.423 1.00 92.31 92 SER A CA 1
ATOM 720 C C . SER A 1 92 ? 17.640 -4.093 -11.481 1.00 92.31 92 SER A C 1
ATOM 722 O O . SER A 1 92 ? 16.852 -5.036 -11.391 1.00 92.31 92 SER A O 1
ATOM 724 N N . ALA A 1 93 ? 18.735 -4.020 -10.716 1.00 94.38 93 ALA A N 1
ATOM 725 C CA . ALA A 1 93 ? 19.069 -5.014 -9.702 1.00 94.38 93 ALA A CA 1
ATOM 726 C C . ALA A 1 93 ? 17.994 -5.089 -8.606 1.00 94.38 93 ALA A C 1
ATOM 728 O O . ALA A 1 93 ? 17.606 -6.193 -8.227 1.00 94.38 93 ALA A O 1
ATOM 729 N N . CYS A 1 94 ? 17.445 -3.956 -8.147 1.00 93.69 94 CYS A N 1
ATOM 730 C CA . CYS A 1 94 ? 16.319 -3.946 -7.209 1.00 93.69 94 CYS A CA 1
ATOM 731 C C . CYS A 1 94 ? 15.114 -4.723 -7.760 1.00 93.69 94 CYS A C 1
ATOM 733 O O . CYS A 1 94 ? 14.563 -5.561 -7.045 1.00 93.69 94 CYS A O 1
ATOM 735 N N . PHE A 1 95 ? 14.733 -4.508 -9.025 1.00 94.06 95 PHE A N 1
ATOM 736 C CA . PHE A 1 95 ? 13.619 -5.238 -9.640 1.00 94.06 95 PHE A CA 1
ATOM 737 C C . PHE A 1 95 ? 13.894 -6.738 -9.774 1.00 94.06 95 PHE A C 1
ATOM 739 O O . PHE A 1 95 ? 13.011 -7.549 -9.492 1.00 94.06 95 PHE A O 1
ATOM 746 N N . ILE A 1 96 ? 15.115 -7.128 -10.142 1.00 94.00 96 ILE A N 1
ATOM 747 C CA . ILE A 1 96 ? 15.500 -8.542 -10.233 1.00 94.00 96 ILE A CA 1
ATOM 748 C C . ILE A 1 96 ? 15.479 -9.198 -8.846 1.00 94.00 96 ILE A C 1
ATOM 750 O O . ILE A 1 96 ? 14.859 -10.245 -8.668 1.00 94.00 96 ILE A O 1
ATOM 754 N N . ILE A 1 97 ? 16.096 -8.574 -7.838 1.00 93.12 97 ILE A N 1
ATOM 755 C CA . ILE A 1 97 ? 16.141 -9.103 -6.467 1.00 93.12 97 ILE A CA 1
ATOM 756 C C . ILE A 1 97 ? 14.729 -9.199 -5.886 1.00 93.12 97 ILE A C 1
ATOM 758 O O . ILE A 1 97 ? 14.407 -10.177 -5.214 1.00 93.12 97 ILE A O 1
ATOM 762 N N . MET A 1 98 ? 13.846 -8.248 -6.189 1.00 91.75 98 MET A N 1
ATOM 763 C CA . MET A 1 98 ? 12.448 -8.258 -5.756 1.00 91.75 98 MET A CA 1
ATOM 764 C C . MET A 1 98 ? 11.668 -9.508 -6.222 1.00 91.75 98 MET A C 1
ATOM 766 O O . MET A 1 98 ? 10.717 -9.927 -5.550 1.00 91.75 98 MET A O 1
ATOM 770 N N . MET A 1 99 ? 12.080 -10.158 -7.319 1.00 89.94 99 MET A N 1
ATOM 771 C CA . MET A 1 99 ? 11.477 -11.415 -7.792 1.00 89.94 99 MET A CA 1
ATOM 772 C C . MET A 1 99 ? 11.746 -12.609 -6.871 1.00 89.94 99 MET A C 1
ATOM 774 O O . MET A 1 99 ? 11.029 -13.611 -6.948 1.00 89.94 99 MET A O 1
ATOM 778 N N . SER A 1 100 ? 12.703 -12.496 -5.946 1.00 87.94 100 SER A N 1
ATOM 779 C CA . SER A 1 100 ? 12.934 -13.491 -4.892 1.00 87.94 100 SER A CA 1
ATOM 780 C C . SER A 1 100 ? 11.678 -13.783 -4.064 1.00 87.94 100 SER A C 1
ATOM 782 O O . SER A 1 100 ? 11.471 -14.931 -3.679 1.00 87.94 100 SER A O 1
ATOM 784 N N . TYR A 1 101 ? 10.771 -12.811 -3.886 1.00 85.69 101 TYR A N 1
ATOM 785 C CA . TYR A 1 101 ? 9.460 -13.044 -3.267 1.00 85.69 101 TYR A CA 1
ATOM 786 C C . TYR A 1 101 ? 8.637 -14.097 -4.027 1.00 85.69 101 TYR A C 1
ATOM 788 O O . TYR A 1 101 ? 8.094 -15.028 -3.429 1.00 85.69 101 TYR A O 1
ATOM 796 N N . SER A 1 102 ? 8.571 -13.989 -5.358 1.00 85.12 102 SER A N 1
ATOM 797 C CA . SER A 1 102 ? 7.843 -14.938 -6.210 1.00 85.12 102 SER A CA 1
ATOM 798 C C . SER A 1 102 ? 8.450 -16.341 -6.146 1.00 85.12 102 SER A C 1
ATOM 800 O O . SER A 1 102 ? 7.713 -17.329 -6.163 1.00 85.12 102 SER A O 1
ATOM 802 N N . ILE A 1 103 ? 9.779 -16.429 -6.032 1.00 82.62 103 ILE A N 1
ATOM 803 C CA . ILE A 1 103 ? 10.517 -17.687 -5.845 1.00 82.62 103 ILE A CA 1
ATOM 804 C C . ILE A 1 103 ? 10.185 -18.276 -4.467 1.00 82.62 103 ILE A C 1
ATOM 806 O O . ILE A 1 103 ? 9.681 -19.394 -4.384 1.00 82.62 103 ILE A O 1
ATOM 810 N N . ARG A 1 104 ? 10.343 -17.498 -3.392 1.00 83.56 104 ARG A N 1
ATOM 811 C CA . ARG A 1 104 ? 10.022 -17.888 -2.009 1.00 83.56 104 ARG A CA 1
ATOM 812 C C . ARG A 1 104 ? 8.584 -18.379 -1.838 1.00 83.56 104 ARG A C 1
ATOM 814 O O . ARG A 1 104 ? 8.331 -19.269 -1.027 1.00 83.56 104 ARG A O 1
ATOM 821 N N . LYS A 1 105 ? 7.634 -17.786 -2.564 1.00 80.12 105 LYS A N 1
ATOM 822 C CA . LYS A 1 105 ? 6.220 -18.184 -2.533 1.00 80.12 105 LYS A CA 1
ATOM 823 C C . LYS A 1 105 ? 5.966 -19.522 -3.237 1.00 80.12 105 LYS A C 1
ATOM 825 O O . LYS A 1 105 ? 5.018 -20.213 -2.882 1.00 80.12 105 LYS A O 1
ATOM 830 N N . ARG A 1 106 ? 6.772 -19.869 -4.245 1.00 82.62 106 ARG A N 1
ATOM 831 C CA . ARG A 1 106 ? 6.584 -21.067 -5.079 1.00 82.62 106 ARG A CA 1
ATOM 832 C C . ARG A 1 106 ? 7.377 -22.272 -4.582 1.00 82.62 106 ARG A C 1
ATOM 834 O O . ARG A 1 106 ? 6.909 -23.394 -4.737 1.00 82.62 106 ARG A O 1
ATOM 841 N N . PHE A 1 107 ? 8.561 -22.050 -4.018 1.00 78.19 107 PHE A N 1
ATOM 842 C CA . PHE A 1 107 ? 9.485 -23.121 -3.668 1.00 78.19 107 PHE A CA 1
ATOM 843 C C . PHE A 1 107 ? 9.585 -23.319 -2.153 1.00 78.19 107 PHE A C 1
ATOM 845 O O . PHE A 1 107 ? 9.889 -22.393 -1.401 1.00 78.19 107 PHE A O 1
ATOM 852 N N . SER A 1 108 ? 9.359 -24.557 -1.711 1.00 69.62 108 SER A N 1
ATOM 853 C CA . SER A 1 108 ? 9.333 -24.946 -0.296 1.00 69.62 108 SER A CA 1
ATOM 854 C C . SER A 1 108 ? 10.703 -24.915 0.391 1.00 69.62 108 SER A C 1
ATOM 856 O O . SER A 1 108 ? 10.753 -24.812 1.611 1.00 69.62 108 SER A O 1
ATOM 858 N N . PHE A 1 109 ? 11.816 -24.932 -0.353 1.00 75.38 109 PHE A N 1
ATOM 859 C CA . PHE A 1 109 ? 13.164 -24.940 0.239 1.00 75.38 109 PHE A CA 1
ATOM 860 C C . PHE A 1 109 ? 13.528 -23.644 0.984 1.00 75.38 109 PHE A C 1
ATOM 862 O O . PHE A 1 109 ? 14.464 -23.632 1.772 1.00 75.38 109 PHE A O 1
ATOM 869 N N . MET A 1 110 ? 12.803 -22.546 0.745 1.00 68.38 110 MET A N 1
ATOM 870 C CA . MET A 1 110 ? 13.031 -21.267 1.427 1.00 68.38 110 MET A CA 1
ATOM 871 C C . MET A 1 110 ? 12.064 -21.037 2.597 1.00 68.38 110 MET A C 1
ATOM 873 O O . MET A 1 110 ? 12.021 -19.928 3.126 1.00 68.38 110 MET A O 1
ATOM 877 N N . VAL A 1 111 ? 11.259 -22.037 2.990 1.00 72.31 111 VAL A N 1
ATOM 878 C CA . VAL A 1 111 ? 10.218 -21.880 4.024 1.00 72.31 111 VAL A CA 1
ATOM 879 C C . VAL A 1 111 ? 10.784 -21.368 5.351 1.00 72.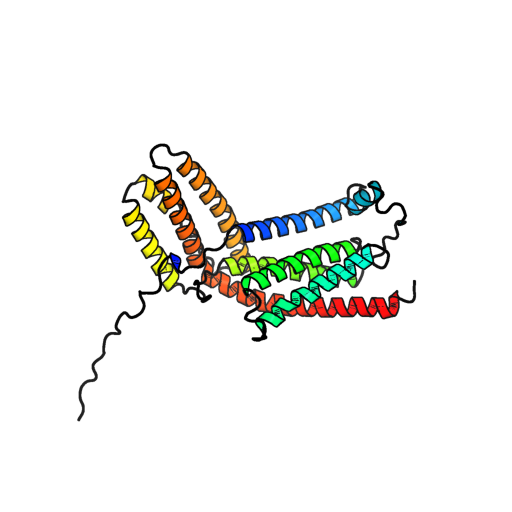31 111 VAL A C 1
ATOM 881 O O . VAL A 1 111 ? 10.164 -20.496 5.961 1.00 72.31 111 VAL A O 1
ATOM 884 N N . ASP A 1 112 ? 11.992 -21.801 5.710 1.00 76.31 112 ASP A N 1
ATOM 885 C CA . ASP A 1 112 ? 12.658 -21.439 6.966 1.00 76.31 112 ASP A CA 1
ATOM 886 C C . ASP A 1 112 ? 13.370 -20.078 6.917 1.00 76.31 112 ASP A C 1
ATOM 888 O O . ASP A 1 112 ? 13.723 -19.503 7.947 1.00 76.31 112 ASP A O 1
ATOM 892 N N . VAL A 1 113 ? 13.563 -19.515 5.721 1.00 77.50 113 VAL A N 1
ATOM 893 C CA . VAL A 1 113 ? 14.222 -18.219 5.551 1.00 77.50 113 VAL A CA 1
ATOM 894 C C . VAL A 1 113 ? 13.177 -17.124 5.703 1.00 77.50 113 VAL A C 1
ATOM 896 O O . VAL A 1 113 ? 12.634 -16.646 4.715 1.00 77.50 113 VAL A O 1
ATOM 899 N N . GLY A 1 114 ? 12.873 -16.727 6.936 1.00 76.75 114 GLY A N 1
ATOM 900 C CA . GLY A 1 114 ? 12.015 -15.579 7.243 1.00 76.75 114 GLY A CA 1
ATOM 901 C C . GLY A 1 114 ? 10.520 -15.749 6.921 1.00 76.75 114 GLY A C 1
ATOM 902 O O . GLY A 1 114 ? 10.082 -16.619 6.162 1.00 76.75 114 GLY A O 1
ATOM 903 N N . SER A 1 115 ? 9.703 -14.873 7.513 1.00 80.38 115 SER A N 1
ATOM 904 C CA . SER A 1 115 ? 8.246 -14.908 7.339 1.00 80.38 115 SER A CA 1
ATOM 905 C C . SER A 1 115 ? 7.824 -14.422 5.948 1.00 80.38 115 SER A C 1
ATOM 907 O O . SER A 1 115 ? 8.424 -13.500 5.392 1.00 80.38 115 SER A O 1
ATOM 909 N N . LEU A 1 116 ? 6.734 -14.973 5.397 1.00 79.44 116 LEU A N 1
ATOM 910 C CA . LEU A 1 116 ? 6.180 -14.515 4.113 1.00 79.44 116 LEU A CA 1
ATOM 911 C C . LEU A 1 116 ? 5.824 -13.016 4.131 1.00 79.44 116 LEU A C 1
ATOM 913 O O . LEU A 1 116 ? 5.936 -12.342 3.108 1.00 79.44 116 LEU A O 1
ATOM 917 N N . ARG A 1 117 ? 5.440 -12.491 5.303 1.00 79.19 117 ARG A N 1
ATOM 918 C CA . ARG A 1 117 ? 5.182 -11.063 5.522 1.00 79.19 117 ARG A CA 1
ATOM 919 C C . ARG A 1 117 ? 6.448 -10.233 5.302 1.00 79.19 117 ARG A C 1
ATOM 921 O O . ARG A 1 117 ? 6.401 -9.280 4.538 1.00 79.19 117 ARG A O 1
ATOM 928 N N . SER A 1 118 ? 7.576 -10.641 5.884 1.00 80.19 118 SER A N 1
ATOM 929 C CA . SER A 1 118 ? 8.864 -9.953 5.722 1.00 80.19 118 SER A CA 1
ATOM 930 C C . SER A 1 118 ? 9.327 -9.928 4.264 1.00 80.19 118 SER A C 1
ATOM 932 O O . SER A 1 118 ? 9.791 -8.899 3.788 1.00 80.19 118 SER A O 1
ATOM 934 N N . TRP A 1 119 ? 9.152 -11.026 3.521 1.00 86.19 119 TRP A N 1
ATOM 935 C CA . TRP A 1 119 ? 9.470 -11.052 2.087 1.00 86.19 119 TRP A CA 1
ATOM 936 C C . TRP A 1 119 ? 8.589 -10.120 1.262 1.00 86.19 119 TRP A C 1
ATOM 938 O O . TRP A 1 119 ? 9.075 -9.500 0.319 1.00 86.19 119 TRP A O 1
ATOM 948 N N . LEU A 1 120 ? 7.302 -10.013 1.605 1.00 85.31 120 LEU A N 1
ATOM 949 C CA . LEU A 1 120 ? 6.415 -9.043 0.971 1.00 85.31 120 LEU A CA 1
ATOM 950 C C . LEU A 1 120 ? 6.857 -7.608 1.289 1.00 85.31 120 LEU A C 1
ATOM 952 O O . LEU A 1 120 ? 6.856 -6.765 0.400 1.00 85.31 120 LEU A O 1
ATOM 956 N N . ASP A 1 121 ? 7.279 -7.335 2.523 1.00 83.38 121 ASP A N 1
ATOM 957 C CA . ASP A 1 121 ? 7.770 -6.010 2.912 1.00 83.38 121 ASP A CA 1
ATOM 958 C C . ASP A 1 121 ? 9.066 -5.649 2.156 1.00 83.38 121 ASP A C 1
ATOM 960 O O . ASP A 1 121 ? 9.175 -4.543 1.625 1.00 83.38 121 ASP A O 1
ATOM 964 N N . VAL A 1 122 ? 10.000 -6.598 1.999 1.00 86.12 122 VAL A N 1
ATOM 965 C CA . VAL A 1 122 ? 11.204 -6.437 1.156 1.00 86.12 122 VAL A CA 1
ATOM 966 C C . VAL A 1 122 ? 10.834 -6.220 -0.313 1.00 86.12 122 VAL A C 1
ATOM 968 O O . VAL A 1 122 ? 11.414 -5.353 -0.963 1.00 86.12 122 VAL A O 1
ATOM 971 N N . HIS A 1 123 ? 9.854 -6.961 -0.839 1.00 91.38 123 HIS A N 1
ATOM 972 C CA . HIS A 1 123 ? 9.361 -6.782 -2.205 1.00 91.38 123 HIS A CA 1
ATOM 973 C C . HIS A 1 123 ? 8.839 -5.357 -2.424 1.00 91.38 123 HIS A C 1
ATOM 975 O O . HIS A 1 123 ? 9.255 -4.685 -3.362 1.00 91.38 123 HIS A O 1
ATOM 981 N N . MET A 1 124 ? 7.990 -4.861 -1.520 1.00 88.94 124 MET A N 1
ATOM 982 C CA . MET A 1 124 ? 7.463 -3.496 -1.596 1.00 88.94 124 MET A CA 1
ATOM 983 C C . MET A 1 124 ? 8.576 -2.448 -1.501 1.00 88.94 124 MET A C 1
ATOM 985 O O . MET A 1 124 ? 8.591 -1.499 -2.283 1.00 88.94 124 MET A O 1
ATOM 989 N N . PHE A 1 125 ? 9.525 -2.633 -0.579 1.00 87.25 125 PHE A N 1
ATOM 990 C CA . PHE A 1 125 ? 10.665 -1.734 -0.413 1.00 87.25 125 PHE A CA 1
ATOM 991 C C . PHE A 1 125 ? 11.521 -1.655 -1.684 1.00 87.25 125 PHE A C 1
ATOM 993 O O . PHE A 1 125 ? 11.773 -0.562 -2.190 1.00 87.25 125 PHE A O 1
ATOM 1000 N N . LEU A 1 126 ? 11.920 -2.802 -2.239 1.00 90.56 126 LEU A N 1
ATOM 1001 C CA . LEU A 1 126 ? 12.726 -2.856 -3.460 1.00 90.56 126 LEU A CA 1
ATOM 1002 C C . LEU A 1 126 ? 11.970 -2.333 -4.682 1.00 90.56 126 LEU A C 1
ATOM 1004 O O . LEU A 1 126 ? 12.580 -1.675 -5.519 1.00 90.56 126 LEU A O 1
ATOM 1008 N N . GLY A 1 127 ? 10.661 -2.571 -4.781 1.00 91.94 127 GLY A N 1
ATOM 1009 C CA . GLY A 1 127 ? 9.833 -2.023 -5.855 1.00 91.94 127 GLY A CA 1
ATOM 1010 C C . GLY A 1 127 ? 9.770 -0.498 -5.813 1.00 91.94 127 GLY A C 1
ATOM 1011 O O . GLY A 1 127 ? 9.940 0.159 -6.839 1.00 91.94 127 GLY A O 1
ATOM 1012 N N . ILE A 1 128 ? 9.603 0.072 -4.618 1.00 88.31 128 ILE A N 1
ATOM 1013 C CA . ILE A 1 128 ? 9.625 1.520 -4.386 1.00 88.31 128 ILE A CA 1
ATOM 1014 C C . ILE A 1 128 ? 10.996 2.109 -4.743 1.00 88.31 128 ILE A C 1
ATOM 1016 O O . ILE A 1 128 ? 11.076 3.023 -5.565 1.00 88.31 128 ILE A O 1
ATOM 1020 N N . VAL A 1 129 ? 12.075 1.570 -4.169 1.00 86.62 129 VAL A N 1
ATOM 1021 C CA . VAL A 1 129 ? 13.441 2.060 -4.404 1.00 86.62 129 VAL A CA 1
ATOM 1022 C C . VAL A 1 129 ? 13.821 1.915 -5.878 1.00 86.62 129 VAL A C 1
ATOM 1024 O O . VAL A 1 129 ? 14.288 2.875 -6.485 1.00 86.62 129 VAL A O 1
ATOM 1027 N N . GLY A 1 130 ? 13.549 0.758 -6.485 1.00 90.81 130 GLY A N 1
ATOM 1028 C CA . GLY A 1 130 ? 13.799 0.503 -7.903 1.00 90.81 130 GLY A CA 1
ATOM 1029 C C . GLY A 1 130 ? 13.052 1.476 -8.815 1.00 90.81 130 GLY A C 1
ATOM 1030 O O . GLY A 1 130 ? 13.635 1.973 -9.776 1.00 90.81 130 GLY A O 1
ATOM 1031 N N . THR A 1 131 ? 11.806 1.830 -8.481 1.00 90.62 131 THR A N 1
ATOM 1032 C CA . THR A 1 131 ? 11.014 2.821 -9.232 1.00 90.62 131 THR A CA 1
ATOM 1033 C C . THR A 1 131 ? 11.625 4.218 -9.138 1.00 90.62 131 THR A C 1
ATOM 1035 O O . THR A 1 131 ? 11.765 4.889 -10.159 1.00 90.62 131 THR A O 1
ATOM 1038 N N . ILE A 1 132 ? 12.042 4.654 -7.944 1.00 85.94 132 ILE A N 1
ATOM 1039 C CA . ILE A 1 132 ? 12.690 5.962 -7.746 1.00 85.94 132 ILE A CA 1
ATOM 1040 C C . ILE A 1 132 ? 14.007 6.029 -8.526 1.00 85.94 132 ILE A C 1
ATOM 1042 O O . ILE A 1 132 ? 14.230 6.980 -9.278 1.00 85.94 132 ILE A O 1
ATOM 1046 N N . LEU A 1 133 ? 14.860 5.007 -8.392 1.00 86.25 133 LEU A N 1
ATOM 1047 C CA . LEU A 1 133 ? 16.150 4.941 -9.080 1.00 86.25 133 LEU A CA 1
ATOM 1048 C C . LEU A 1 133 ? 15.968 4.905 -10.599 1.00 86.25 133 LEU A C 1
ATOM 1050 O O . LEU A 1 133 ? 16.601 5.677 -11.309 1.00 86.25 133 LEU A O 1
ATOM 1054 N N . THR A 1 134 ? 15.054 4.082 -11.110 1.00 88.31 134 THR A N 1
ATOM 1055 C CA . THR A 1 134 ? 14.816 3.965 -12.557 1.00 88.31 134 THR A CA 1
ATOM 1056 C C . THR A 1 134 ? 14.204 5.241 -13.138 1.00 88.31 134 THR A C 1
ATOM 1058 O O . THR A 1 134 ? 14.614 5.680 -14.207 1.00 88.31 134 THR A O 1
ATOM 1061 N N . THR A 1 135 ? 13.290 5.903 -12.419 1.00 85.31 135 THR A N 1
ATOM 1062 C CA . THR A 1 135 ? 12.779 7.234 -12.803 1.00 85.31 135 THR A CA 1
ATOM 1063 C C . THR A 1 135 ? 13.928 8.229 -12.925 1.00 85.31 135 THR A C 1
ATOM 1065 O O . THR A 1 135 ? 14.082 8.899 -13.942 1.00 85.31 135 THR A O 1
ATOM 1068 N N . THR A 1 136 ? 14.789 8.249 -11.913 1.00 78.19 136 THR A N 1
ATOM 1069 C CA . THR A 1 136 ? 15.963 9.117 -11.841 1.00 78.19 136 THR A CA 1
ATOM 1070 C C . THR A 1 136 ? 16.973 8.808 -12.962 1.00 78.19 136 THR A C 1
ATOM 1072 O O . THR A 1 136 ? 17.533 9.727 -13.556 1.00 78.19 136 THR A O 1
ATOM 1075 N N . HIS A 1 137 ? 17.147 7.533 -13.330 1.00 83.25 137 HIS A N 1
ATOM 1076 C CA . HIS A 1 137 ? 18.000 7.086 -14.439 1.00 83.25 137 HIS A CA 1
ATOM 1077 C C . HIS A 1 137 ? 17.577 7.665 -15.794 1.00 83.25 137 HIS A C 1
ATOM 1079 O O . HIS A 1 137 ? 18.439 7.982 -16.610 1.00 83.25 137 HIS A O 1
ATOM 1085 N N . THR A 1 138 ? 16.275 7.876 -16.027 1.00 78.56 138 THR A N 1
ATOM 1086 C CA . THR A 1 138 ? 15.791 8.470 -17.289 1.00 78.56 138 THR A CA 1
ATOM 1087 C C . THR A 1 138 ? 16.214 9.925 -17.490 1.00 78.56 138 THR A C 1
ATOM 1089 O O . THR A 1 138 ? 15.854 10.513 -18.507 1.00 78.56 138 THR A O 1
ATOM 1092 N N . THR A 1 139 ? 16.900 10.527 -16.507 1.00 74.62 139 THR A N 1
ATOM 1093 C CA . THR A 1 139 ? 17.159 11.972 -16.420 1.00 74.62 139 THR A CA 1
ATOM 1094 C C . THR A 1 139 ? 15.887 12.799 -16.625 1.00 74.62 139 THR A C 1
ATOM 1096 O O . THR A 1 139 ? 15.951 13.956 -17.032 1.00 74.62 139 THR A O 1
ATOM 1099 N N . TYR A 1 140 ? 14.729 12.187 -16.325 1.00 71.00 140 TYR A N 1
ATOM 1100 C CA . TYR A 1 140 ? 13.381 12.721 -16.505 1.00 71.00 140 TYR A CA 1
ATOM 1101 C C . TYR A 1 140 ? 13.051 13.123 -17.953 1.00 71.00 140 TYR A C 1
ATOM 1103 O O . TYR A 1 140 ? 12.142 13.910 -18.220 1.00 71.00 140 TYR A O 1
ATOM 1111 N N . LYS A 1 141 ? 13.772 12.549 -18.920 1.00 70.62 141 LYS A N 1
ATOM 1112 C CA . LYS A 1 141 ? 13.509 12.713 -20.346 1.00 70.62 141 LYS A CA 1
ATOM 1113 C C . LYS A 1 141 ? 12.598 11.597 -20.832 1.00 70.62 141 LYS A C 1
ATOM 1115 O O . LYS A 1 141 ? 13.033 10.489 -21.141 1.00 70.62 141 LYS A O 1
ATOM 1120 N N . PHE A 1 142 ? 11.313 11.907 -20.935 1.00 69.75 142 PHE A N 1
ATOM 1121 C CA . PHE A 1 142 ? 10.298 10.965 -21.400 1.00 69.75 142 PHE A CA 1
ATOM 1122 C C . PHE A 1 142 ? 10.115 11.090 -22.919 1.00 69.75 142 PHE A C 1
ATOM 1124 O O . PHE A 1 142 ? 9.326 11.904 -23.389 1.00 69.75 142 PHE A O 1
ATOM 1131 N N . GLY A 1 143 ? 10.863 10.302 -23.698 1.00 65.94 143 GLY A N 1
ATOM 1132 C CA . GLY A 1 143 ? 10.801 10.315 -25.165 1.00 65.94 143 GLY A CA 1
ATOM 1133 C C . GLY A 1 143 ? 10.662 8.921 -25.782 1.00 65.94 143 GLY A C 1
ATOM 1134 O O . GLY A 1 143 ? 11.260 7.955 -25.307 1.00 65.94 143 GLY A O 1
ATOM 1135 N N . GLY A 1 144 ? 9.880 8.815 -26.860 1.00 71.88 144 GLY A N 1
ATOM 1136 C CA . GLY A 1 144 ? 9.749 7.597 -27.668 1.00 71.88 144 GLY A CA 1
ATOM 1137 C C . GLY A 1 144 ? 9.259 6.364 -26.894 1.00 71.88 144 GLY A C 1
ATOM 1138 O O . GLY A 1 144 ? 8.482 6.468 -25.944 1.00 71.88 144 GLY A O 1
ATOM 1139 N N . LEU A 1 145 ? 9.741 5.182 -27.296 1.00 68.88 145 LEU A N 1
ATOM 1140 C CA . LEU A 1 145 ? 9.386 3.889 -26.687 1.00 68.88 145 LEU A CA 1
ATOM 1141 C C . LEU A 1 145 ? 9.740 3.801 -25.190 1.00 68.88 145 LEU A C 1
ATOM 1143 O O . LEU A 1 145 ? 9.094 3.059 -24.455 1.00 68.88 145 LEU A O 1
ATOM 1147 N N . VAL A 1 146 ? 10.710 4.591 -24.716 1.00 72.56 146 VAL A N 1
ATOM 1148 C CA . VAL A 1 146 ? 11.127 4.625 -23.302 1.00 72.56 146 VAL A CA 1
ATOM 1149 C C . VAL A 1 146 ? 10.013 5.166 -22.398 1.00 72.56 146 VAL A C 1
ATOM 1151 O O . VAL A 1 146 ? 9.867 4.713 -21.264 1.00 72.56 146 VAL A O 1
ATOM 1154 N N . SER A 1 147 ? 9.173 6.079 -22.902 1.00 79.75 147 SER A N 1
ATOM 1155 C CA . SER A 1 147 ? 8.037 6.611 -22.137 1.00 79.75 147 SER A CA 1
ATOM 1156 C C . SER A 1 147 ? 6.995 5.529 -21.829 1.00 79.75 147 SER A C 1
ATOM 1158 O O . SER A 1 147 ? 6.453 5.496 -20.726 1.00 79.75 147 SER A O 1
ATOM 1160 N N . ILE A 1 148 ? 6.768 4.592 -22.757 1.00 80.00 148 ILE A N 1
ATOM 1161 C CA . ILE A 1 148 ? 5.843 3.469 -22.551 1.00 80.00 148 ILE A CA 1
ATOM 1162 C C . ILE A 1 148 ? 6.360 2.572 -21.420 1.00 80.00 148 ILE A C 1
ATOM 1164 O O . ILE A 1 148 ? 5.620 2.279 -20.482 1.00 80.00 148 ILE A O 1
ATOM 1168 N N . SER A 1 149 ? 7.645 2.203 -21.459 1.00 82.06 149 SER A N 1
ATOM 1169 C CA . SER A 1 149 ? 8.303 1.411 -20.411 1.00 82.06 149 SER A CA 1
ATOM 1170 C C . SER A 1 149 ? 8.185 2.067 -19.035 1.00 82.06 149 SER A C 1
ATOM 1172 O O . SER A 1 149 ? 7.857 1.404 -18.049 1.00 82.06 149 SER A O 1
ATOM 1174 N N . PHE A 1 150 ? 8.417 3.381 -18.982 1.00 85.69 150 PHE A N 1
ATOM 1175 C CA . PHE A 1 150 ? 8.310 4.176 -17.767 1.00 85.69 150 PHE A CA 1
ATOM 1176 C C . PHE A 1 150 ? 6.890 4.151 -17.187 1.00 85.69 150 PHE A C 1
ATOM 1178 O O . PHE A 1 150 ? 6.711 3.816 -16.016 1.00 85.69 150 PHE A O 1
ATOM 1185 N N . TRP A 1 151 ? 5.868 4.441 -17.997 1.00 87.44 151 TRP A N 1
ATOM 1186 C CA . TRP A 1 151 ? 4.484 4.437 -17.519 1.00 87.44 151 TRP A CA 1
ATOM 1187 C C . TRP A 1 151 ? 4.012 3.040 -17.114 1.00 87.44 151 TRP A C 1
ATOM 1189 O O . TRP A 1 151 ? 3.324 2.908 -16.104 1.00 87.44 151 TRP A O 1
ATOM 1199 N N . CYS A 1 152 ? 4.433 1.985 -17.819 1.00 88.88 152 CYS A N 1
ATOM 1200 C CA . CYS A 1 152 ? 4.183 0.610 -17.387 1.00 88.88 152 CYS A CA 1
ATOM 1201 C C . CYS A 1 152 ? 4.763 0.344 -15.990 1.00 88.88 152 CYS A C 1
ATOM 1203 O O . CYS A 1 152 ? 4.043 -0.157 -15.128 1.00 88.88 152 CYS A O 1
ATOM 1205 N N . MET A 1 153 ? 6.022 0.721 -15.740 1.00 91.12 153 MET A N 1
ATOM 1206 C CA . MET A 1 153 ? 6.652 0.597 -14.419 1.00 91.12 153 MET A CA 1
ATOM 1207 C C . MET A 1 153 ? 5.865 1.360 -13.342 1.00 91.12 153 MET A C 1
ATOM 1209 O O . MET A 1 153 ? 5.556 0.784 -12.298 1.00 91.12 153 MET A O 1
ATOM 1213 N N . VAL A 1 154 ? 5.491 2.620 -13.599 1.00 90.06 154 VAL A N 1
ATOM 1214 C CA . VAL A 1 154 ? 4.708 3.437 -12.654 1.00 90.06 154 VAL A CA 1
ATOM 1215 C C . VAL A 1 154 ? 3.367 2.772 -12.332 1.00 90.06 154 VAL A C 1
ATOM 1217 O O . VAL A 1 154 ? 3.022 2.635 -11.161 1.00 90.06 154 VAL A O 1
ATOM 1220 N N . ILE A 1 155 ? 2.635 2.278 -13.336 1.00 91.81 155 ILE A N 1
ATOM 1221 C CA . ILE A 1 155 ? 1.343 1.605 -13.127 1.00 91.81 155 ILE A CA 1
ATOM 1222 C C . ILE A 1 155 ? 1.516 0.304 -12.321 1.00 91.81 155 ILE A C 1
ATOM 1224 O O . ILE A 1 155 ? 0.709 0.017 -11.430 1.00 91.81 155 ILE A O 1
ATOM 1228 N N . VAL A 1 156 ? 2.569 -0.485 -12.569 1.00 93.88 156 VAL A N 1
ATOM 1229 C CA . VAL A 1 156 ? 2.873 -1.688 -11.767 1.00 93.88 156 VAL A CA 1
ATOM 1230 C C . VAL A 1 156 ? 3.173 -1.313 -10.317 1.00 93.88 156 VAL A C 1
ATOM 1232 O O . VAL A 1 156 ? 2.584 -1.901 -9.410 1.00 93.88 156 VAL A O 1
ATOM 1235 N N . ALA A 1 157 ? 4.026 -0.315 -10.084 1.00 91.94 157 ALA A N 1
ATOM 1236 C CA . ALA A 1 157 ? 4.385 0.135 -8.742 1.00 91.94 157 ALA A CA 1
ATOM 1237 C C . ALA A 1 157 ? 3.164 0.672 -7.972 1.00 91.94 157 ALA A C 1
ATOM 1239 O O . ALA A 1 157 ? 2.892 0.235 -6.850 1.00 91.94 157 ALA A O 1
ATOM 1240 N N . SER A 1 158 ? 2.366 1.549 -8.594 1.00 88.69 158 SER A N 1
ATOM 1241 C CA . SER A 1 158 ? 1.135 2.089 -8.004 1.00 88.69 158 SER A CA 1
ATOM 1242 C C . SER A 1 158 ? 0.092 1.001 -7.742 1.00 88.69 158 SER A C 1
ATOM 1244 O O . SER A 1 158 ? -0.525 0.980 -6.676 1.00 88.69 158 SER A O 1
ATOM 1246 N N . SER A 1 159 ? -0.086 0.052 -8.667 1.00 92.12 159 SER A N 1
ATOM 1247 C CA . SER A 1 159 ? -0.992 -1.080 -8.437 1.00 92.12 159 SER A CA 1
ATOM 1248 C C . SER A 1 159 ? -0.491 -2.003 -7.323 1.00 92.12 159 SER A C 1
ATOM 1250 O O . SER A 1 159 ? -1.311 -2.546 -6.589 1.00 92.12 159 SER A O 1
ATOM 1252 N N . GLY A 1 160 ? 0.823 -2.158 -7.130 1.00 91.06 160 GLY A N 1
ATOM 1253 C CA . GLY A 1 160 ? 1.400 -2.891 -5.998 1.00 91.06 160 GLY A CA 1
ATOM 1254 C C . GLY A 1 160 ? 1.045 -2.263 -4.644 1.00 91.06 160 GLY A C 1
ATOM 1255 O O . GLY A 1 160 ? 0.604 -2.968 -3.733 1.00 91.06 160 GLY A O 1
ATOM 1256 N N . LEU A 1 161 ? 1.139 -0.930 -4.536 1.00 88.06 161 LEU A N 1
ATOM 1257 C CA . LEU A 1 161 ? 0.690 -0.177 -3.355 1.00 88.06 161 LEU A CA 1
ATOM 1258 C C . LEU A 1 161 ? -0.806 -0.390 -3.082 1.00 88.06 161 LEU A C 1
ATOM 1260 O O . LEU A 1 161 ? -1.185 -0.681 -1.945 1.00 88.06 161 LEU A O 1
ATOM 1264 N N . LEU A 1 162 ? -1.643 -0.328 -4.125 1.00 87.88 162 LEU A N 1
ATOM 1265 C CA . LEU A 1 162 ? -3.079 -0.602 -4.012 1.00 87.88 162 LEU A CA 1
ATOM 1266 C C . LEU A 1 162 ? -3.352 -2.038 -3.534 1.00 87.88 162 LEU A C 1
ATOM 1268 O O . LEU A 1 162 ? -4.174 -2.242 -2.644 1.00 87.88 162 LEU A O 1
ATOM 1272 N N . GLY A 1 163 ? -2.636 -3.032 -4.064 1.00 89.19 163 GLY A N 1
ATOM 1273 C CA . GLY A 1 163 ? -2.752 -4.425 -3.626 1.00 89.19 163 GLY A CA 1
ATOM 1274 C C . GLY A 1 163 ? -2.418 -4.603 -2.145 1.00 89.19 163 GLY A C 1
ATOM 1275 O O . GLY A 1 163 ? -3.152 -5.268 -1.413 1.00 89.19 163 GLY A O 1
ATOM 1276 N N . ARG A 1 164 ? -1.350 -3.951 -1.664 1.00 86.31 164 ARG A N 1
ATOM 1277 C CA . ARG A 1 164 ? -0.973 -3.970 -0.242 1.00 86.31 164 ARG A CA 1
ATOM 1278 C C . ARG A 1 164 ? -2.008 -3.281 0.643 1.00 86.31 164 ARG A C 1
ATOM 1280 O O . ARG A 1 164 ? -2.273 -3.775 1.740 1.00 86.31 164 ARG A O 1
ATOM 1287 N N . TYR A 1 165 ? -2.589 -2.175 0.180 1.00 84.50 165 TYR A N 1
ATOM 1288 C CA . TYR A 1 165 ? -3.696 -1.523 0.870 1.00 84.50 165 TYR A CA 1
ATOM 1289 C C . TYR A 1 165 ? -4.877 -2.482 1.018 1.00 84.50 165 TYR A C 1
ATOM 1291 O O . TYR A 1 165 ? -5.269 -2.754 2.147 1.00 84.50 165 TYR A O 1
ATOM 1299 N N . LEU A 1 166 ? -5.365 -3.064 -0.084 1.00 85.88 166 LEU A N 1
ATOM 1300 C CA . LEU A 1 166 ? -6.492 -4.006 -0.094 1.00 85.88 166 LEU A CA 1
ATOM 1301 C C . LEU A 1 166 ? -6.241 -5.245 0.781 1.00 85.88 166 LEU A C 1
ATOM 1303 O O . LEU A 1 166 ? -7.130 -5.663 1.515 1.00 85.88 166 LEU A O 1
ATOM 1307 N N . TYR A 1 167 ? -5.020 -5.789 0.778 1.00 83.62 167 TYR A N 1
ATOM 1308 C CA . TYR A 1 167 ? -4.643 -6.920 1.636 1.00 83.62 167 TYR A CA 1
ATOM 1309 C C . TYR A 1 167 ? -4.787 -6.606 3.135 1.00 83.62 167 TYR A C 1
ATOM 1311 O O . TYR A 1 167 ? -5.119 -7.487 3.921 1.00 83.62 167 TYR A O 1
ATOM 1319 N N . GLY A 1 168 ? -4.592 -5.345 3.540 1.00 79.69 168 GLY A N 1
ATOM 1320 C CA . GLY A 1 168 ? -4.785 -4.901 4.925 1.00 79.69 168 GLY A CA 1
ATOM 1321 C C . GLY A 1 168 ? -6.245 -4.877 5.399 1.00 79.69 168 GLY A C 1
ATOM 1322 O O . GLY A 1 168 ? -6.486 -4.712 6.595 1.00 79.69 168 GLY A O 1
ATOM 1323 N N . TRP A 1 169 ? -7.215 -5.035 4.492 1.00 77.62 169 TRP A N 1
ATOM 1324 C CA . TRP A 1 169 ? -8.644 -5.108 4.822 1.00 77.62 169 TRP A CA 1
ATOM 1325 C C . TRP A 1 169 ? -9.128 -6.524 5.121 1.00 77.62 169 TRP A C 1
ATOM 1327 O O . TRP A 1 169 ? -10.217 -6.675 5.666 1.00 77.62 169 TRP A O 1
ATOM 1337 N N . ILE A 1 170 ? -8.334 -7.545 4.791 1.00 81.44 170 ILE A N 1
ATOM 1338 C CA . ILE A 1 170 ? -8.663 -8.939 5.085 1.00 81.44 170 ILE A CA 1
ATOM 1339 C C . ILE A 1 170 ? -8.011 -9.309 6.419 1.00 81.44 170 ILE A C 1
ATOM 1341 O O . ILE A 1 170 ? -6.779 -9.392 6.500 1.00 81.44 170 ILE A O 1
ATOM 1345 N N . PRO A 1 171 ? -8.788 -9.516 7.493 1.00 72.75 171 PRO A N 1
ATOM 1346 C CA . PRO A 1 171 ? -8.236 -9.966 8.754 1.00 72.75 171 PRO A CA 1
ATOM 1347 C C . PRO A 1 171 ? -7.843 -11.443 8.644 1.00 72.75 171 PRO A C 1
ATOM 1349 O O . PRO A 1 171 ? -8.538 -12.261 8.042 1.00 72.75 171 PRO A O 1
ATOM 1352 N N . HIS A 1 172 ? -6.699 -11.776 9.231 1.00 76.00 172 HIS A N 1
ATOM 1353 C CA . HIS A 1 172 ? -6.163 -13.131 9.242 1.00 76.00 172 HIS A CA 1
ATOM 1354 C C . HIS A 1 172 ? -6.013 -13.606 10.689 1.00 76.00 172 HIS A C 1
ATOM 1356 O O . HIS A 1 172 ? -5.641 -12.836 11.582 1.00 76.00 172 HIS A O 1
ATOM 1362 N N . GLN A 1 173 ? -6.252 -14.893 10.910 1.00 67.81 173 GLN A N 1
ATOM 1363 C CA . GLN A 1 173 ? -5.893 -15.584 12.143 1.00 67.81 173 GLN A CA 1
ATOM 1364 C C . GLN A 1 173 ? -4.364 -15.602 12.315 1.00 67.81 173 GLN A C 1
ATOM 1366 O O . GLN A 1 173 ? -3.617 -15.476 11.342 1.00 67.81 173 GLN A O 1
ATOM 1371 N N . VAL A 1 174 ? -3.871 -15.833 13.536 1.00 60.19 174 VAL A N 1
ATOM 1372 C CA . VAL A 1 174 ? -2.432 -16.066 13.794 1.00 60.19 174 VAL A CA 1
ATOM 1373 C C . VAL A 1 174 ? -1.887 -17.254 12.983 1.00 60.19 174 VAL A C 1
ATOM 1375 O O . VAL A 1 174 ? -0.728 -17.241 12.576 1.00 60.19 174 VAL A O 1
ATOM 1378 N N . SER A 1 175 ? -2.738 -18.234 12.658 1.00 57.78 175 SER A N 1
ATOM 1379 C CA . SER A 1 175 ? -2.429 -19.354 11.754 1.00 57.78 175 SER A CA 1
ATOM 1380 C C . SER A 1 175 ? -2.221 -18.941 10.287 1.00 57.78 175 SER A C 1
ATOM 1382 O O . SER A 1 175 ? -1.752 -19.742 9.483 1.00 57.78 175 SER A O 1
ATOM 1384 N N . GLY A 1 176 ? -2.577 -17.705 9.921 1.00 59.31 176 GLY A N 1
ATOM 1385 C CA . GLY A 1 176 ? -2.534 -17.191 8.554 1.00 59.31 176 GLY A CA 1
ATOM 1386 C C . GLY A 1 176 ? -3.788 -17.477 7.723 1.00 59.31 176 GLY A C 1
ATOM 1387 O O . GLY A 1 176 ? -3.821 -17.091 6.558 1.00 59.31 176 GLY A O 1
ATOM 1388 N N . LYS A 1 177 ? -4.817 -18.120 8.293 1.00 73.75 177 LYS A N 1
ATOM 1389 C CA . LYS A 1 177 ? -6.116 -18.329 7.631 1.00 73.75 177 LYS A CA 1
ATOM 1390 C C . LYS A 1 177 ? -6.918 -17.019 7.593 1.00 73.75 177 LYS A C 1
ATOM 1392 O O . LYS A 1 177 ? -6.979 -16.322 8.605 1.00 73.75 177 LYS A O 1
ATOM 1397 N N . GLU A 1 178 ? -7.534 -16.695 6.456 1.00 76.81 178 GLU A N 1
ATOM 1398 C CA . GLU A 1 178 ? -8.501 -15.588 6.352 1.00 76.81 178 GLU A CA 1
ATOM 1399 C C . GLU A 1 178 ? -9.698 -15.842 7.286 1.00 76.81 178 GLU A C 1
ATOM 1401 O O . GLU A 1 178 ? -10.166 -16.980 7.385 1.00 76.81 178 GLU A O 1
ATOM 1406 N N . LEU A 1 179 ? -10.164 -14.807 7.998 1.00 78.81 179 LEU A N 1
ATOM 1407 C CA . LEU A 1 179 ? -11.373 -14.932 8.817 1.00 78.81 179 LEU A CA 1
ATOM 1408 C C . LEU A 1 179 ? -12.618 -14.928 7.936 1.00 78.81 179 LEU A C 1
ATOM 1410 O O . LEU A 1 179 ? -12.763 -14.096 7.041 1.00 78.81 179 LEU A O 1
ATOM 1414 N N . GLU A 1 180 ? -13.550 -15.811 8.270 1.00 83.88 180 GLU A N 1
ATOM 1415 C CA . GLU A 1 180 ? -14.881 -15.822 7.668 1.00 83.88 180 GLU A CA 1
ATOM 1416 C C . GLU A 1 180 ? -15.788 -14.763 8.310 1.00 83.88 180 GLU A C 1
ATOM 1418 O O . GLU A 1 180 ? -15.619 -14.383 9.472 1.00 83.88 180 GLU A O 1
ATOM 1423 N N . MET A 1 181 ? -16.816 -14.325 7.579 1.00 83.50 181 MET A N 1
ATOM 1424 C CA . MET A 1 181 ? -17.783 -13.329 8.068 1.00 83.50 181 MET A CA 1
ATOM 1425 C C . MET A 1 181 ? -18.418 -13.704 9.412 1.00 83.50 181 MET A C 1
ATOM 1427 O O . MET A 1 181 ? -18.638 -12.837 10.259 1.00 83.50 181 MET A O 1
ATOM 1431 N N . GLU A 1 182 ? -18.693 -14.991 9.616 1.00 85.81 182 GLU A N 1
ATOM 1432 C CA . GLU A 1 182 ? -19.280 -15.499 10.856 1.00 85.81 182 GLU A CA 1
ATOM 1433 C C . GLU A 1 182 ? -18.292 -15.442 12.030 1.00 85.81 182 GLU A C 1
ATOM 1435 O O . GLU A 1 182 ? -18.671 -15.100 13.148 1.00 85.81 182 GLU A O 1
ATOM 1440 N N . GLU A 1 183 ? -17.003 -15.685 11.770 1.00 85.38 183 GLU A N 1
ATOM 1441 C CA . GLU A 1 183 ? -15.944 -15.560 12.777 1.00 85.38 183 GLU A CA 1
ATOM 1442 C C . GLU A 1 183 ? -15.770 -14.091 13.203 1.00 85.38 183 GLU A C 1
ATOM 1444 O O . GLU A 1 183 ? -15.610 -13.810 14.390 1.00 85.38 183 GLU A O 1
ATOM 1449 N N . ILE A 1 184 ? -15.875 -13.145 12.260 1.00 85.50 184 ILE A N 1
ATOM 1450 C CA . ILE A 1 184 ? -15.820 -11.701 12.550 1.00 85.50 184 ILE A CA 1
ATOM 1451 C C . ILE A 1 184 ? -17.028 -11.254 13.388 1.00 85.50 184 ILE A C 1
ATOM 1453 O O . ILE A 1 184 ? -16.873 -10.445 14.302 1.00 85.50 184 ILE A O 1
ATOM 1457 N N . ARG A 1 185 ? -18.233 -11.769 13.105 1.00 87.00 185 ARG A N 1
ATOM 1458 C CA . ARG A 1 185 ? -19.441 -11.465 13.897 1.00 87.00 185 ARG A CA 1
ATOM 1459 C C . ARG A 1 185 ? -19.331 -11.993 15.321 1.00 87.00 185 ARG A C 1
ATOM 1461 O O . ARG A 1 185 ? -19.511 -11.221 16.256 1.00 87.00 185 ARG A O 1
ATOM 1468 N N . ALA A 1 186 ? -18.958 -13.263 15.470 1.00 87.69 186 ALA A N 1
ATOM 1469 C CA . ALA A 1 186 ? -18.757 -13.877 16.778 1.00 87.69 186 ALA A CA 1
ATOM 1470 C C . ALA A 1 186 ? -17.687 -13.138 17.596 1.00 87.69 186 ALA A C 1
ATOM 1472 O O . ALA A 1 186 ? -17.822 -12.984 18.807 1.00 87.69 186 ALA A O 1
ATOM 1473 N N . TYR A 1 187 ? -16.638 -12.645 16.931 1.00 86.88 187 TYR A N 1
ATOM 1474 C CA . TYR A 1 187 ? -15.621 -11.826 17.572 1.00 86.88 187 TYR A CA 1
ATOM 1475 C C . TYR A 1 187 ? -16.175 -10.492 18.086 1.00 86.88 187 TYR A C 1
ATOM 1477 O O . TYR A 1 187 ? -15.918 -10.133 19.230 1.00 86.88 187 TYR A O 1
ATOM 1485 N N . LEU A 1 188 ? -16.944 -9.767 17.267 1.00 88.06 188 LEU A N 1
ATOM 1486 C CA . LEU A 1 188 ? -17.544 -8.491 17.670 1.00 88.06 188 LEU A CA 1
ATOM 1487 C C . LEU A 1 188 ? -18.480 -8.660 18.873 1.00 88.06 188 LEU A C 1
ATOM 1489 O O . LEU A 1 188 ? -18.371 -7.897 19.826 1.00 88.06 188 LEU A O 1
ATOM 1493 N N . GLU A 1 189 ? -19.324 -9.694 18.869 1.00 89.81 189 GLU A N 1
ATOM 1494 C CA . GLU A 1 189 ? -20.203 -10.015 20.003 1.00 89.81 189 GLU A CA 1
ATOM 1495 C C . GLU A 1 189 ? -19.402 -10.331 21.276 1.00 89.81 189 GLU A C 1
ATOM 1497 O O . GLU A 1 189 ? -19.735 -9.859 22.364 1.00 89.81 189 GLU A O 1
ATOM 1502 N N . ALA A 1 190 ? -18.313 -11.094 21.147 1.00 88.94 190 ALA A N 1
ATOM 1503 C CA . ALA A 1 190 ? -17.434 -11.404 22.270 1.00 88.94 190 ALA A CA 1
ATOM 1504 C C . ALA A 1 190 ? -16.706 -10.158 22.802 1.00 88.94 190 ALA A C 1
ATOM 1506 O O . ALA A 1 190 ? -16.588 -9.999 24.016 1.00 88.94 190 ALA A O 1
ATOM 1507 N N . SER A 1 191 ? -16.246 -9.261 21.923 1.00 87.19 191 SER A N 1
ATOM 1508 C CA . SER A 1 191 ? -15.621 -7.991 22.307 1.00 87.19 191 SER A CA 1
ATOM 1509 C C . SER A 1 191 ? -16.598 -7.050 23.010 1.00 87.19 191 SER A C 1
ATOM 1511 O O . SER A 1 191 ? -16.214 -6.408 23.990 1.00 87.19 191 SER A O 1
ATOM 1513 N N . ASP A 1 192 ? -17.850 -6.987 22.548 1.00 89.00 192 ASP A N 1
ATOM 1514 C CA . ASP A 1 192 ? -18.900 -6.193 23.186 1.00 89.00 192 ASP A CA 1
ATOM 1515 C C . ASP A 1 192 ? -19.176 -6.721 24.609 1.00 89.00 192 ASP A C 1
ATOM 1517 O O . ASP A 1 192 ? -19.239 -5.939 25.560 1.00 89.00 192 ASP A O 1
ATOM 1521 N N . GLN A 1 193 ? -19.265 -8.046 24.785 1.00 88.69 193 GLN A N 1
ATOM 1522 C CA . GLN A 1 193 ? -19.441 -8.665 26.104 1.00 88.69 193 GLN A CA 1
ATOM 1523 C C . GLN A 1 193 ? -18.225 -8.435 27.016 1.00 88.69 193 GLN A C 1
ATOM 1525 O O . GLN A 1 193 ? -18.381 -8.031 28.166 1.00 88.69 193 GLN A O 1
ATOM 1530 N N . GLN A 1 194 ? -17.009 -8.620 26.495 1.00 88.44 194 GLN A N 1
ATOM 1531 C CA . GLN A 1 194 ? -15.768 -8.421 27.247 1.00 88.44 194 GLN A CA 1
ATOM 1532 C C . GLN A 1 194 ? -15.626 -6.982 27.755 1.00 88.44 194 GLN A C 1
ATOM 1534 O O . GLN A 1 194 ? -15.164 -6.767 28.875 1.00 88.44 194 GLN A O 1
ATOM 1539 N N . MET A 1 195 ? -16.019 -5.995 26.948 1.00 89.75 195 MET A N 1
ATOM 1540 C CA . MET A 1 195 ? -16.019 -4.592 27.353 1.00 89.75 195 MET A CA 1
ATOM 1541 C C . MET A 1 195 ? -16.991 -4.354 28.518 1.00 89.75 195 MET A C 1
ATOM 1543 O O . MET A 1 195 ? -16.592 -3.742 29.510 1.00 89.75 195 MET A O 1
ATOM 1547 N N . GLN A 1 196 ? -18.213 -4.901 28.450 1.00 89.12 196 GLN A N 1
ATOM 1548 C CA . GLN A 1 196 ? -19.192 -4.781 29.540 1.00 89.12 196 GLN A CA 1
ATOM 1549 C C . GLN A 1 196 ? -18.715 -5.461 30.828 1.00 89.12 196 GLN A C 1
ATOM 1551 O O . GLN A 1 196 ? -18.900 -4.907 31.911 1.00 89.12 196 GLN A O 1
ATOM 1556 N N . ASP A 1 197 ? -18.090 -6.634 30.721 1.00 88.44 197 ASP A N 1
ATOM 1557 C CA . ASP A 1 197 ? -17.610 -7.396 31.877 1.00 88.44 197 ASP A CA 1
ATOM 1558 C C . ASP A 1 197 ? -16.383 -6.741 32.532 1.00 88.44 197 ASP A C 1
ATOM 1560 O O . ASP A 1 197 ? -16.261 -6.727 33.756 1.00 88.44 197 ASP A O 1
ATOM 1564 N N . ALA A 1 198 ? -15.471 -6.183 31.729 1.00 85.88 198 ALA A N 1
ATOM 1565 C CA . ALA A 1 198 ? -14.222 -5.602 32.220 1.00 85.88 198 ALA A CA 1
ATOM 1566 C C . ALA A 1 198 ? -14.383 -4.175 32.759 1.00 85.88 198 ALA A C 1
ATOM 1568 O O . ALA A 1 198 ? -13.700 -3.800 33.711 1.00 85.88 198 ALA A O 1
ATOM 1569 N N . LEU A 1 199 ? -15.237 -3.368 32.123 1.00 85.44 199 LEU A N 1
ATOM 1570 C CA . LEU A 1 199 ? -15.351 -1.932 32.393 1.00 85.44 199 LEU A CA 1
ATOM 1571 C C . LEU A 1 199 ? -16.719 -1.526 32.959 1.00 85.44 199 LEU A C 1
ATOM 1573 O O . LEU A 1 199 ? -16.895 -0.385 33.385 1.00 85.44 199 LEU A O 1
ATOM 1577 N N . GLY A 1 200 ? -17.673 -2.455 33.020 1.00 80.25 200 GLY A N 1
ATOM 1578 C CA . GLY A 1 200 ? -19.021 -2.203 33.513 1.00 80.25 200 GLY A CA 1
ATOM 1579 C C . GLY A 1 200 ? -19.910 -1.470 32.505 1.00 80.25 200 GLY A C 1
ATOM 1580 O O . GLY A 1 200 ? -19.539 -1.205 31.364 1.00 80.25 200 GLY A O 1
ATOM 1581 N N . LYS A 1 201 ? -21.127 -1.131 32.942 1.00 83.25 201 LYS A N 1
ATOM 1582 C CA . LYS A 1 201 ? -22.147 -0.435 32.133 1.00 83.25 201 LYS A CA 1
ATOM 1583 C C . LYS A 1 201 ? -22.176 1.072 32.394 1.00 83.25 201 LYS A C 1
ATOM 1585 O O . LYS A 1 201 ? -23.247 1.676 32.367 1.00 83.25 201 LYS A O 1
ATOM 1590 N N . ASP A 1 202 ? -21.023 1.666 32.701 1.00 85.06 202 ASP A N 1
ATOM 1591 C CA . ASP A 1 202 ? -20.925 3.116 32.858 1.00 85.06 202 ASP A CA 1
ATOM 1592 C C . ASP A 1 202 ? -21.391 3.793 31.551 1.00 85.06 202 ASP A C 1
ATOM 1594 O O . ASP A 1 202 ? -20.817 3.519 30.488 1.00 85.06 202 ASP A O 1
ATOM 1598 N N . PRO A 1 203 ? -22.417 4.667 31.596 1.00 85.38 203 PRO A N 1
ATOM 1599 C CA . PRO A 1 203 ? -22.929 5.346 30.412 1.00 85.38 203 PRO A CA 1
ATOM 1600 C C . PRO A 1 203 ? -21.855 6.088 29.609 1.00 85.38 203 PRO A C 1
ATOM 1602 O O . PRO A 1 203 ? -21.963 6.173 28.385 1.00 85.38 203 PRO A O 1
ATOM 1605 N N . GLN A 1 204 ? -20.812 6.613 30.262 1.00 85.31 204 GLN A N 1
ATOM 1606 C CA . GLN A 1 204 ? -19.721 7.308 29.577 1.00 85.31 204 GLN A CA 1
ATOM 1607 C C . GLN A 1 204 ? -18.847 6.342 28.772 1.00 85.31 204 GLN A C 1
ATOM 1609 O O . GLN A 1 204 ? -18.513 6.626 27.622 1.00 85.31 204 GLN A O 1
ATOM 1614 N N . ILE A 1 205 ? -18.515 5.182 29.343 1.00 85.56 205 ILE A N 1
ATOM 1615 C CA . ILE A 1 205 ? -17.704 4.145 28.687 1.00 85.56 205 ILE A CA 1
ATOM 1616 C C . ILE A 1 205 ? -18.443 3.593 27.469 1.00 85.56 205 ILE A C 1
ATOM 1618 O O . ILE A 1 205 ? -17.877 3.534 26.374 1.00 85.56 205 ILE A O 1
ATOM 1622 N N . VAL A 1 206 ? -19.726 3.268 27.645 1.00 87.19 206 VAL A N 1
ATOM 1623 C CA . VAL A 1 206 ? -20.594 2.786 26.564 1.00 87.19 206 VAL A CA 1
ATOM 1624 C C . VAL A 1 206 ? -20.697 3.832 25.452 1.00 87.19 206 VAL A C 1
ATOM 1626 O O . VAL A 1 206 ? -20.544 3.494 24.282 1.00 87.19 206 VAL A O 1
ATOM 1629 N N . ASN A 1 207 ? -20.839 5.120 25.793 1.00 89.12 207 ASN A N 1
ATOM 1630 C CA . ASN A 1 207 ? -20.877 6.190 24.795 1.00 89.12 207 ASN A CA 1
ATOM 1631 C C . ASN A 1 207 ? -19.601 6.233 23.937 1.00 89.12 207 ASN A C 1
ATOM 1633 O O . ASN A 1 207 ? -19.690 6.248 22.710 1.00 89.12 207 ASN A O 1
ATOM 1637 N N . TYR A 1 208 ? -18.413 6.203 24.550 1.00 87.62 208 TYR A N 1
ATOM 1638 C CA . TYR A 1 208 ? -17.157 6.171 23.793 1.00 87.62 208 TYR A CA 1
ATOM 1639 C C . TYR A 1 208 ? -17.034 4.924 22.911 1.00 87.62 208 TYR A C 1
ATOM 1641 O O . TYR A 1 208 ? -16.543 5.018 21.784 1.00 87.62 208 TYR A O 1
ATOM 1649 N N . TYR A 1 209 ? -17.491 3.775 23.405 1.00 87.12 209 TYR A N 1
ATOM 1650 C CA . TYR A 1 209 ? -17.413 2.501 22.699 1.00 87.12 209 TYR A CA 1
ATOM 1651 C C . TYR A 1 209 ? -18.387 2.388 21.513 1.00 87.12 209 TYR A C 1
ATOM 1653 O O . TYR A 1 209 ? -18.051 1.790 20.484 1.00 87.12 209 TYR A O 1
ATOM 1661 N N . ASP A 1 210 ? -19.568 2.996 21.619 1.00 88.06 210 ASP A N 1
ATOM 1662 C CA . ASP A 1 210 ? -20.617 2.955 20.591 1.00 88.06 210 ASP A CA 1
ATOM 1663 C C . ASP A 1 210 ? -20.497 4.067 19.545 1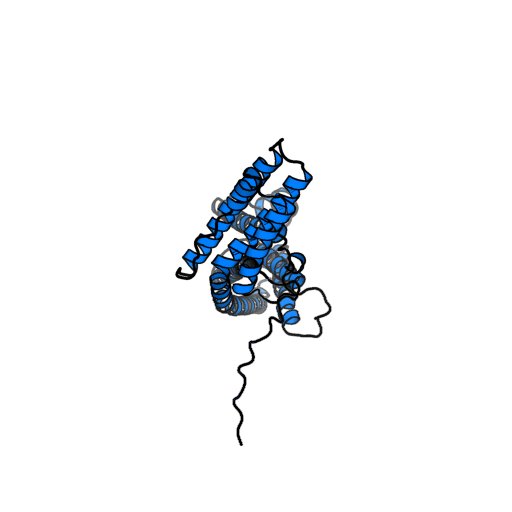.00 88.06 210 ASP A C 1
ATOM 1665 O O . ASP A 1 210 ? -21.084 3.980 18.465 1.00 88.06 210 ASP A O 1
ATOM 1669 N N . ARG A 1 211 ? -19.663 5.085 19.794 1.00 85.81 211 ARG A N 1
ATOM 1670 C CA . ARG A 1 211 ? -19.315 6.099 18.784 1.00 85.81 211 ARG A CA 1
ATOM 1671 C C . ARG A 1 211 ? -18.683 5.502 17.529 1.00 85.81 211 ARG A C 1
ATOM 1673 O O . ARG A 1 211 ? -18.787 6.105 16.459 1.00 85.81 211 ARG A O 1
ATOM 1680 N N . ILE A 1 212 ? -18.038 4.339 17.632 1.00 83.94 212 ILE A N 1
ATOM 1681 C CA . ILE A 1 212 ? -17.553 3.619 16.454 1.00 83.94 212 ILE A CA 1
ATOM 1682 C C . ILE A 1 212 ? -18.731 2.924 15.783 1.00 83.94 212 ILE A C 1
ATOM 1684 O O . ILE A 1 212 ? -19.188 1.858 16.192 1.00 83.94 212 ILE A O 1
ATOM 1688 N N . SER A 1 213 ? -19.204 3.552 14.714 1.00 75.38 213 SER A N 1
ATOM 1689 C CA . SER A 1 213 ? -20.290 3.030 13.901 1.00 75.38 213 SER A CA 1
ATOM 1690 C C . SER A 1 213 ? -19.797 2.081 12.815 1.00 75.38 213 SER A C 1
ATOM 1692 O O . SER A 1 213 ? -18.677 2.165 12.305 1.00 75.38 213 SER A O 1
ATOM 1694 N N . SER A 1 214 ? -20.704 1.192 12.428 1.00 73.25 214 SER A N 1
ATOM 1695 C CA . SER A 1 214 ? -20.530 0.295 11.294 1.00 73.25 214 SER A CA 1
ATOM 1696 C C . SER A 1 214 ? -20.377 1.099 9.994 1.00 73.25 214 SER A C 1
ATOM 1698 O O . SER A 1 214 ? -21.230 1.947 9.727 1.00 73.25 214 SER A O 1
ATOM 1700 N N . PRO A 1 215 ? -19.346 0.847 9.166 1.00 71.44 215 PRO A N 1
ATOM 1701 C CA . PRO A 1 215 ? -19.226 1.510 7.871 1.00 71.44 215 PRO A CA 1
ATOM 1702 C C . PRO A 1 215 ? -20.436 1.219 6.969 1.00 71.44 215 PRO A C 1
ATOM 1704 O O . PRO A 1 215 ? -20.977 0.114 7.041 1.00 71.44 215 PRO A O 1
ATOM 1707 N N . PRO A 1 216 ? -20.835 2.124 6.062 1.00 72.12 216 PRO A N 1
ATOM 1708 C CA . PRO A 1 216 ? -21.711 1.733 4.964 1.00 72.12 216 PRO A CA 1
ATOM 1709 C C . PRO A 1 216 ? -20.979 0.683 4.110 1.00 72.12 216 PRO A C 1
ATOM 1711 O O . PRO A 1 216 ? -19.862 0.930 3.655 1.00 72.12 216 PRO A O 1
ATOM 1714 N N . GLY A 1 217 ? -21.571 -0.504 3.941 1.00 74.44 217 GLY A N 1
ATOM 1715 C CA . GLY A 1 217 ? -21.007 -1.549 3.078 1.00 74.44 217 GLY A CA 1
ATOM 1716 C C . GLY A 1 217 ? -20.947 -1.108 1.609 1.00 74.44 217 GLY A C 1
ATOM 1717 O O . GLY A 1 217 ? -21.656 -0.183 1.207 1.00 74.44 217 GLY A O 1
ATOM 1718 N N . SER A 1 218 ? -20.110 -1.769 0.804 1.00 79.88 218 SER A N 1
ATOM 1719 C CA . SER A 1 218 ? -19.890 -1.423 -0.615 1.00 79.88 218 SER A CA 1
ATOM 1720 C C . SER A 1 218 ? -20.012 -2.603 -1.585 1.00 79.88 218 SER A C 1
ATOM 1722 O O . SER A 1 218 ? -19.530 -2.546 -2.718 1.00 79.88 218 SER A O 1
ATOM 1724 N N . ASP A 1 219 ? -20.698 -3.672 -1.181 1.00 77.19 219 ASP A N 1
ATOM 1725 C CA . ASP A 1 219 ? -20.765 -4.923 -1.951 1.00 77.19 219 ASP A CA 1
ATOM 1726 C C . ASP A 1 219 ? -21.354 -4.753 -3.359 1.00 77.19 219 ASP A C 1
ATOM 1728 O O . ASP A 1 219 ? -20.891 -5.378 -4.319 1.00 77.19 219 ASP A O 1
ATOM 1732 N N . GLN A 1 220 ? -22.339 -3.864 -3.500 1.00 82.12 220 GLN A N 1
ATOM 1733 C CA . GLN A 1 220 ? -22.994 -3.567 -4.777 1.00 82.12 220 GLN A CA 1
ATOM 1734 C C . GLN A 1 220 ? -22.277 -2.481 -5.592 1.00 82.12 220 GLN A C 1
ATOM 1736 O O . GLN A 1 220 ? -22.613 -2.267 -6.756 1.00 82.12 220 GLN A O 1
ATOM 1741 N N . ASP A 1 221 ? -21.285 -1.800 -5.017 1.00 86.44 221 ASP A N 1
ATOM 1742 C CA . ASP A 1 221 ? -20.566 -0.745 -5.721 1.00 86.44 221 ASP A CA 1
ATOM 1743 C C . ASP A 1 221 ? -19.611 -1.328 -6.768 1.00 86.44 221 ASP A C 1
ATOM 1745 O O . ASP A 1 221 ? -19.070 -2.431 -6.622 1.00 86.44 221 ASP A O 1
ATOM 1749 N N . ASN A 1 222 ? -19.338 -0.545 -7.814 1.00 89.94 222 ASN A N 1
ATOM 1750 C CA . ASN A 1 222 ? -18.246 -0.848 -8.732 1.00 89.94 222 ASN A CA 1
ATOM 1751 C C . ASN A 1 222 ? -16.880 -0.709 -8.029 1.00 89.94 222 ASN A C 1
ATOM 1753 O O . ASN A 1 222 ? -16.758 -0.090 -6.970 1.00 89.94 222 ASN A O 1
ATOM 1757 N N . ALA A 1 223 ? -15.832 -1.272 -8.634 1.00 86.19 223 ALA A N 1
ATOM 1758 C CA . ALA A 1 223 ? -14.511 -1.343 -8.010 1.00 86.19 223 ALA A CA 1
ATOM 1759 C C . ALA A 1 223 ? -13.931 0.032 -7.629 1.00 86.19 223 ALA A C 1
ATOM 1761 O O . ALA A 1 223 ? -13.346 0.178 -6.559 1.00 86.19 223 ALA A O 1
ATOM 1762 N N . VAL A 1 224 ? -14.120 1.042 -8.480 1.00 87.19 224 VAL A N 1
ATOM 1763 C CA . VAL A 1 224 ? -13.588 2.393 -8.262 1.00 87.19 224 VAL A CA 1
ATOM 1764 C C . VAL A 1 224 ? -14.302 3.062 -7.090 1.00 87.19 224 VAL A C 1
ATOM 1766 O O . VAL A 1 224 ? -13.652 3.511 -6.149 1.00 87.19 224 VAL A O 1
ATOM 1769 N N . VAL A 1 225 ? -15.636 3.067 -7.104 1.00 89.00 225 VAL A N 1
ATOM 1770 C CA . VAL A 1 225 ? -16.464 3.627 -6.026 1.00 89.00 225 VAL A CA 1
ATOM 1771 C C . VAL A 1 225 ? -16.176 2.920 -4.704 1.00 89.00 225 VAL A C 1
ATOM 1773 O O . VAL A 1 225 ? -16.023 3.589 -3.685 1.00 89.00 225 VAL A O 1
ATOM 1776 N N . ALA A 1 226 ? -16.029 1.593 -4.721 1.00 88.75 226 ALA A N 1
ATOM 1777 C CA . ALA A 1 226 ? -15.663 0.815 -3.545 1.00 88.75 226 ALA A CA 1
ATOM 1778 C C . ALA A 1 226 ? -14.308 1.248 -2.961 1.00 88.75 226 ALA A C 1
ATOM 1780 O O . ALA A 1 226 ? -14.231 1.517 -1.764 1.00 88.75 226 ALA A O 1
ATOM 1781 N N . ILE A 1 227 ? -13.265 1.384 -3.792 1.00 86.56 227 ILE A N 1
ATOM 1782 C CA . ILE A 1 227 ? -11.937 1.846 -3.352 1.00 86.56 227 ILE A CA 1
ATOM 1783 C C . ILE A 1 227 ? -12.023 3.249 -2.744 1.00 86.56 227 ILE A C 1
ATOM 1785 O O . ILE A 1 227 ? -11.484 3.474 -1.663 1.00 86.56 227 ILE A O 1
ATOM 1789 N N . PHE A 1 228 ? -12.719 4.184 -3.397 1.00 88.06 228 PHE A N 1
ATOM 1790 C CA . PHE A 1 228 ? -12.864 5.544 -2.875 1.00 88.06 228 PHE A CA 1
ATOM 1791 C C . PHE A 1 228 ? -13.637 5.574 -1.552 1.00 88.06 228 PHE A C 1
ATOM 1793 O O . PHE A 1 228 ? -13.200 6.240 -0.616 1.00 88.06 228 PHE A O 1
ATOM 1800 N N . LYS A 1 229 ? -14.741 4.826 -1.427 1.00 87.62 229 LYS A N 1
ATOM 1801 C CA . LYS A 1 229 ? -15.489 4.714 -0.164 1.00 87.62 229 LYS A CA 1
ATOM 1802 C C . LYS A 1 229 ? -14.630 4.125 0.953 1.00 87.62 229 LYS A C 1
ATOM 1804 O O . LYS A 1 229 ? -14.604 4.690 2.042 1.00 87.62 229 LYS A O 1
ATOM 1809 N N . MET A 1 230 ? -13.899 3.042 0.677 1.00 85.88 230 MET A N 1
ATOM 1810 C CA . MET A 1 230 ? -12.957 2.436 1.627 1.00 85.88 230 MET A CA 1
ATOM 1811 C C . MET A 1 230 ? -11.892 3.443 2.069 1.00 85.88 230 MET A C 1
ATOM 1813 O O . MET A 1 230 ? -11.632 3.582 3.262 1.00 85.88 230 MET A O 1
ATOM 1817 N N . PHE A 1 231 ? -11.324 4.191 1.122 1.00 85.19 231 PHE A N 1
ATOM 1818 C CA . PHE A 1 231 ? -10.290 5.188 1.381 1.00 85.19 231 PHE A CA 1
ATOM 1819 C C . PHE A 1 231 ? -10.791 6.348 2.245 1.00 85.19 231 PHE A C 1
ATOM 1821 O O . PHE A 1 231 ? -10.209 6.636 3.291 1.00 85.19 231 PHE A O 1
ATOM 1828 N N . PHE A 1 232 ? -11.888 6.995 1.847 1.00 85.19 232 PHE A N 1
ATOM 1829 C CA . PHE A 1 232 ? -12.441 8.118 2.603 1.00 85.19 232 PHE A CA 1
ATOM 1830 C C . PHE A 1 232 ? -12.966 7.685 3.973 1.00 85.19 232 PHE A C 1
ATOM 1832 O O . PHE A 1 232 ? -12.816 8.436 4.936 1.00 85.19 232 PHE A O 1
ATOM 1839 N N . TYR A 1 233 ? -13.520 6.472 4.087 1.00 85.06 233 TYR A N 1
ATOM 1840 C CA . TYR A 1 233 ? -13.889 5.905 5.380 1.00 85.06 233 TYR A CA 1
ATOM 1841 C C . TYR A 1 233 ? -12.664 5.722 6.278 1.00 85.06 233 TYR A C 1
ATOM 1843 O O . TYR A 1 233 ? -12.687 6.178 7.416 1.00 85.06 233 TYR A O 1
ATOM 1851 N N . ASP A 1 234 ? -11.586 5.109 5.785 1.00 83.88 234 ASP A N 1
ATOM 1852 C CA . ASP A 1 234 ? -10.370 4.879 6.575 1.00 83.88 234 ASP A CA 1
ATOM 1853 C C . ASP A 1 234 ? -9.746 6.201 7.050 1.00 83.88 234 ASP A C 1
ATOM 1855 O O . ASP A 1 234 ? -9.350 6.322 8.212 1.00 83.88 234 ASP A O 1
ATOM 1859 N N . LEU A 1 235 ? -9.756 7.232 6.197 1.00 83.69 235 LEU A N 1
ATOM 1860 C CA . LEU A 1 235 ? -9.297 8.576 6.548 1.00 83.69 235 LEU A CA 1
ATOM 1861 C C . LEU A 1 235 ? -10.178 9.225 7.627 1.00 83.69 235 LEU A C 1
ATOM 1863 O O . LEU A 1 235 ? -9.667 9.655 8.663 1.00 83.69 235 LEU A O 1
ATOM 1867 N N . ALA A 1 236 ? -11.497 9.271 7.418 1.00 86.25 236 ALA A N 1
ATOM 1868 C CA . ALA A 1 236 ? -12.439 9.851 8.377 1.00 86.25 236 ALA A CA 1
ATOM 1869 C C . ALA A 1 236 ? -12.396 9.121 9.729 1.00 86.25 236 ALA A C 1
ATOM 1871 O O . ALA A 1 236 ? -12.416 9.742 10.791 1.00 86.25 236 ALA A O 1
ATOM 1872 N N . ASN A 1 237 ? -12.277 7.798 9.688 1.00 84.31 237 ASN A N 1
ATOM 1873 C CA . ASN A 1 237 ? -12.225 6.946 10.862 1.00 84.31 237 ASN A CA 1
ATOM 1874 C C . ASN A 1 237 ? -10.901 7.082 11.630 1.00 84.31 237 ASN A C 1
ATOM 1876 O O . ASN A 1 237 ? -10.896 7.108 12.857 1.00 84.31 237 ASN A O 1
ATOM 1880 N N . THR A 1 238 ? -9.778 7.260 10.930 1.00 83.62 238 THR A N 1
ATOM 1881 C CA . THR A 1 238 ? -8.487 7.565 11.568 1.00 83.62 238 THR A CA 1
ATOM 1882 C C . THR A 1 238 ? -8.555 8.877 12.352 1.00 83.62 238 THR A C 1
ATOM 1884 O O . THR A 1 238 ? -8.078 8.947 13.486 1.00 83.62 238 THR A O 1
ATOM 1887 N N . LEU A 1 239 ? -9.204 9.903 11.791 1.00 86.38 239 LEU A N 1
ATOM 1888 C CA . LEU A 1 239 ? -9.433 11.173 12.484 1.00 86.38 239 LEU A CA 1
ATOM 1889 C C . LEU A 1 239 ? -10.381 11.012 13.680 1.00 86.38 239 LEU A C 1
ATOM 1891 O O . LEU A 1 239 ? -10.113 11.565 14.746 1.00 86.38 239 LEU A O 1
ATOM 1895 N N . LEU A 1 240 ? -11.455 10.227 13.536 1.00 88.12 240 LEU A N 1
ATOM 1896 C CA . LEU A 1 240 ? -12.389 9.927 14.625 1.00 88.12 240 LEU A CA 1
ATOM 1897 C C . LEU A 1 240 ? -11.693 9.218 15.794 1.00 88.12 240 LEU A C 1
ATOM 1899 O O . LEU A 1 240 ? -11.843 9.648 16.935 1.00 88.12 240 LEU A O 1
ATOM 1903 N N . ILE A 1 241 ? -10.903 8.176 15.520 1.00 87.50 241 ILE A N 1
ATOM 1904 C CA . ILE A 1 241 ? -10.123 7.447 16.531 1.00 87.50 241 ILE A CA 1
ATOM 1905 C C . ILE A 1 241 ? -9.113 8.381 17.210 1.00 87.50 241 ILE A C 1
ATOM 1907 O O . ILE A 1 241 ? -8.972 8.344 18.432 1.00 87.50 241 ILE A O 1
ATOM 1911 N N . GLY A 1 242 ? -8.451 9.257 16.446 1.00 85.69 242 GLY A N 1
ATOM 1912 C CA . GLY A 1 242 ? -7.562 10.282 16.998 1.00 85.69 242 GLY A CA 1
ATOM 1913 C C . GLY A 1 242 ? -8.291 11.263 17.922 1.00 85.69 242 GLY A C 1
ATOM 1914 O O . GLY A 1 242 ? -7.801 11.571 19.007 1.00 85.69 242 GLY A O 1
ATOM 1915 N N . LYS A 1 243 ? -9.495 11.701 17.542 1.00 90.06 243 LYS A N 1
ATOM 1916 C CA . LYS A 1 243 ? -10.344 12.566 18.371 1.00 90.06 243 LYS A CA 1
ATOM 1917 C C . LYS A 1 243 ? -10.793 11.861 19.655 1.00 90.06 243 LYS A C 1
ATOM 1919 O O . LYS A 1 243 ? -10.667 12.443 20.728 1.00 90.06 243 LYS A O 1
ATOM 1924 N N . ILE A 1 244 ? -11.242 10.605 19.560 1.00 90.31 244 ILE A N 1
ATOM 1925 C CA . ILE A 1 244 ? -11.618 9.778 20.719 1.00 90.31 244 ILE A CA 1
ATOM 1926 C C . ILE A 1 244 ? -10.428 9.606 21.664 1.00 90.31 244 ILE A C 1
ATOM 1928 O O . ILE A 1 244 ? -10.599 9.742 22.869 1.00 90.31 244 ILE A O 1
ATOM 1932 N N . TRP A 1 245 ? -9.221 9.357 21.142 1.00 90.06 245 TRP A N 1
ATOM 1933 C CA . TRP A 1 245 ? -8.012 9.257 21.964 1.00 90.06 245 TRP A CA 1
ATOM 1934 C C . TRP A 1 245 ? -7.765 10.526 22.778 1.00 90.06 245 TRP A C 1
ATOM 1936 O O . TRP A 1 245 ? -7.523 10.444 23.981 1.00 90.06 245 TRP A O 1
ATOM 1946 N N . VAL A 1 246 ? -7.825 11.692 22.128 1.00 90.94 246 VAL A N 1
ATOM 1947 C CA . VAL A 1 246 ? -7.587 12.982 22.787 1.00 90.94 246 VAL A CA 1
ATOM 1948 C C . VAL A 1 246 ? -8.647 13.243 23.857 1.00 90.94 246 VAL A C 1
ATOM 1950 O O . VAL A 1 246 ? -8.287 13.507 24.999 1.00 90.94 246 VAL A O 1
ATOM 1953 N N . GLU A 1 247 ? -9.933 13.100 23.527 1.00 91.06 247 GLU A N 1
ATOM 1954 C CA . GLU A 1 247 ? -11.042 13.302 24.473 1.00 91.06 247 GLU A CA 1
ATOM 1955 C C . GLU A 1 247 ? -10.949 12.349 25.674 1.00 91.06 247 GLU A C 1
ATOM 1957 O O . GLU A 1 247 ? -10.980 12.794 26.822 1.00 91.06 247 GLU A O 1
ATOM 1962 N N . LEU A 1 248 ? -10.734 11.054 25.419 1.00 89.75 248 LEU A N 1
ATOM 1963 C CA . LEU A 1 248 ? -10.628 10.030 26.456 1.00 89.75 248 LEU A CA 1
ATOM 1964 C C . LEU A 1 248 ? -9.413 10.255 27.363 1.00 89.75 248 LEU A C 1
ATOM 1966 O O . LEU A 1 248 ? -9.503 10.098 28.579 1.00 89.75 248 LEU A O 1
ATOM 1970 N N . MET A 1 249 ? -8.262 10.641 26.804 1.00 89.75 249 MET A N 1
ATOM 1971 C CA . MET A 1 249 ? -7.064 10.905 27.605 1.00 89.75 249 MET A CA 1
ATOM 1972 C C . MET A 1 249 ? -7.182 12.188 28.429 1.00 89.75 249 MET A C 1
ATOM 1974 O O . MET A 1 249 ? -6.688 12.217 29.561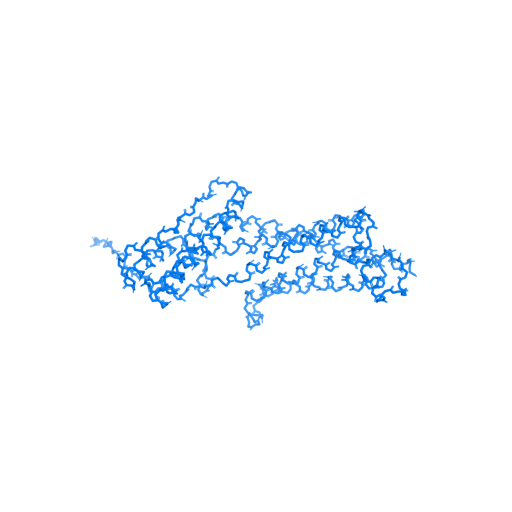 1.00 89.75 249 MET A O 1
ATOM 1978 N N . SER A 1 250 ? -7.890 13.199 27.924 1.00 90.06 250 SER A N 1
ATOM 1979 C CA . SER A 1 250 ? -8.169 14.450 28.637 1.00 90.06 250 SER A CA 1
ATOM 1980 C C . SER A 1 250 ? -9.214 14.323 29.755 1.00 90.06 250 SER A C 1
ATOM 1982 O O . SER A 1 250 ? -9.253 15.185 30.634 1.00 90.06 250 SER A O 1
ATOM 1984 N N . ASP A 1 251 ? -10.023 13.263 29.771 1.00 87.75 251 ASP A N 1
ATOM 1985 C CA . ASP A 1 251 ? -11.087 13.068 30.760 1.00 87.75 251 ASP A CA 1
ATOM 1986 C C . ASP A 1 251 ? -10.540 12.815 32.178 1.00 87.75 251 ASP A C 1
ATOM 1988 O O . ASP A 1 251 ? -9.925 11.791 32.447 1.00 87.75 251 ASP A O 1
ATOM 1992 N N . LYS A 1 252 ? -10.744 13.715 33.140 1.00 87.81 252 LYS A N 1
ATOM 1993 C CA . LYS A 1 252 ? -10.189 13.543 34.500 1.00 87.81 252 LYS A CA 1
ATOM 1994 C C . LYS A 1 252 ? -10.956 12.547 35.375 1.00 87.81 252 LYS A C 1
ATOM 1996 O O . LYS A 1 252 ? -10.471 12.221 36.454 1.00 87.81 252 LYS A O 1
ATOM 2001 N N . THR A 1 253 ? -12.126 12.090 34.941 1.00 85.94 253 THR A N 1
ATOM 2002 C CA . THR A 1 253 ? -13.005 11.230 35.747 1.00 85.94 253 THR A CA 1
ATOM 2003 C C . THR A 1 253 ? -12.524 9.779 35.794 1.00 85.94 253 THR A C 1
ATOM 2005 O O . THR A 1 253 ? -12.717 9.099 36.800 1.00 85.94 253 THR A O 1
ATOM 2008 N N . MET A 1 254 ? -11.841 9.317 34.740 1.00 86.44 254 MET A N 1
ATOM 2009 C CA . MET A 1 254 ? -11.429 7.920 34.598 1.00 86.44 254 MET A CA 1
ATOM 2010 C C . MET A 1 254 ? -9.944 7.691 34.929 1.00 86.44 254 MET A C 1
ATOM 2012 O O . MET A 1 254 ? -9.080 8.472 34.505 1.00 86.44 254 MET A O 1
ATOM 2016 N N . PRO A 1 255 ? -9.596 6.571 35.596 1.00 90.38 255 PRO A N 1
ATOM 2017 C CA . PRO A 1 255 ? -8.210 6.147 35.763 1.00 90.38 255 PRO A CA 1
ATOM 2018 C C . PRO A 1 255 ? -7.500 5.921 34.420 1.00 90.38 255 PRO A C 1
ATOM 2020 O O . PRO A 1 255 ? -8.075 5.399 33.464 1.00 90.38 255 PRO A O 1
ATOM 2023 N N . THR A 1 256 ? -6.203 6.232 34.355 1.00 89.06 256 THR A N 1
ATOM 2024 C CA . THR A 1 256 ? -5.391 6.063 33.134 1.00 89.06 256 THR A CA 1
ATOM 2025 C C . THR A 1 256 ? -5.346 4.616 32.626 1.00 89.06 256 THR A C 1
ATOM 2027 O O . THR A 1 256 ? -5.246 4.398 31.419 1.00 89.06 256 THR A O 1
ATOM 2030 N N . SER A 1 257 ? -5.433 3.622 33.517 1.00 87.81 257 SER A N 1
ATOM 2031 C CA . SER A 1 257 ? -5.509 2.199 33.152 1.00 87.81 257 SER A CA 1
ATOM 2032 C C . SER A 1 257 ? -6.785 1.881 32.368 1.00 87.81 257 SER A C 1
ATOM 2034 O O . SER A 1 257 ? -6.699 1.329 31.273 1.00 87.81 257 SER A O 1
ATOM 2036 N N . VAL A 1 258 ? -7.939 2.318 32.882 1.00 88.94 258 VAL A N 1
ATOM 2037 C CA . VAL A 1 258 ? -9.258 2.151 32.253 1.00 88.94 258 VAL A CA 1
ATOM 2038 C C . VAL A 1 258 ? -9.294 2.826 30.886 1.00 88.94 258 VAL A C 1
ATOM 2040 O O . VAL A 1 258 ? -9.693 2.204 29.909 1.00 88.94 258 VAL A O 1
ATOM 2043 N N . LYS A 1 259 ? -8.781 4.058 30.770 1.00 89.56 259 LYS A N 1
ATOM 2044 C CA . LYS A 1 259 ? -8.702 4.770 29.481 1.00 89.56 259 LYS A CA 1
ATOM 2045 C C . LYS A 1 259 ? -7.902 4.008 28.429 1.00 89.56 259 LYS A C 1
ATOM 2047 O O . LYS A 1 259 ? -8.334 3.883 27.286 1.00 89.56 259 LYS A O 1
ATOM 2052 N N . LYS A 1 260 ? -6.716 3.509 28.797 1.00 88.94 260 LYS A N 1
ATOM 2053 C CA . LYS A 1 260 ? -5.859 2.750 27.874 1.00 88.94 260 LYS A CA 1
ATOM 2054 C C . LYS A 1 260 ? -6.530 1.449 27.434 1.00 88.94 260 LYS A C 1
ATOM 2056 O O . LYS A 1 260 ? -6.480 1.133 26.249 1.00 88.94 260 LYS A O 1
ATOM 2061 N N . GLN A 1 261 ? -7.171 0.744 28.365 1.00 90.00 261 GLN A N 1
ATOM 2062 C CA . GLN A 1 261 ? -7.896 -0.497 28.095 1.00 90.00 261 GLN A CA 1
ATOM 2063 C C . GLN A 1 261 ? -9.137 -0.267 27.218 1.00 90.00 261 GLN A C 1
ATOM 2065 O O . GLN A 1 261 ? -9.344 -0.974 26.236 1.00 90.00 261 GLN A O 1
ATOM 2070 N N . LEU A 1 262 ? -9.932 0.763 27.512 1.00 90.25 262 LEU A N 1
ATOM 2071 C CA . LEU A 1 262 ? -11.075 1.145 26.686 1.00 90.25 262 LEU A CA 1
ATOM 2072 C C . LEU A 1 262 ? -10.626 1.499 25.267 1.00 90.25 262 LEU A C 1
ATOM 2074 O O . LEU A 1 262 ? -11.217 1.043 24.291 1.00 90.25 262 LEU A O 1
ATOM 2078 N N . PHE A 1 263 ? -9.544 2.267 25.129 1.00 90.25 263 PHE A N 1
ATOM 2079 C CA . PHE A 1 263 ? -9.042 2.626 23.810 1.00 90.25 263 PHE A CA 1
ATOM 2080 C C . PHE A 1 263 ? -8.523 1.425 23.012 1.00 90.25 263 PHE A C 1
ATOM 2082 O O . PHE A 1 263 ? -8.737 1.370 21.799 1.00 90.25 263 PHE A O 1
ATOM 2089 N N . SER A 1 264 ? -7.856 0.456 23.654 1.00 88.75 264 SER A N 1
ATOM 2090 C CA . SER A 1 264 ? -7.445 -0.767 22.956 1.00 88.75 264 SER A CA 1
ATOM 2091 C C . SER A 1 264 ? -8.659 -1.550 22.454 1.00 88.75 264 SER A C 1
ATOM 2093 O O . SER A 1 264 ? -8.676 -1.926 21.285 1.00 88.75 264 SER A O 1
ATOM 2095 N N . MET A 1 265 ? -9.712 -1.679 23.269 1.00 88.75 265 MET A N 1
ATOM 2096 C CA . MET A 1 265 ? -10.970 -2.326 22.871 1.00 88.75 265 MET A CA 1
ATOM 2097 C C . MET A 1 265 ? -11.679 -1.584 21.726 1.00 88.75 265 MET A C 1
ATOM 2099 O O . MET A 1 265 ? -12.130 -2.208 20.768 1.00 88.75 265 MET A O 1
ATOM 2103 N N . ILE A 1 266 ? -11.734 -0.247 21.775 1.00 90.19 266 ILE A N 1
ATOM 2104 C CA . ILE A 1 266 ? -12.282 0.598 20.697 1.00 90.19 266 ILE A CA 1
ATOM 2105 C C . ILE A 1 266 ? -11.522 0.362 19.390 1.00 90.19 266 ILE A C 1
ATOM 2107 O O . ILE A 1 266 ? -12.124 0.212 18.326 1.00 90.19 266 ILE A O 1
ATOM 2111 N N . ARG A 1 267 ? -10.189 0.307 19.458 1.00 87.06 267 ARG A N 1
ATOM 2112 C CA . ARG A 1 267 ? -9.338 0.081 18.288 1.00 87.06 267 ARG A CA 1
ATOM 2113 C C . ARG A 1 267 ? -9.538 -1.313 17.693 1.00 87.06 267 ARG A C 1
ATOM 2115 O O . ARG A 1 267 ? -9.564 -1.450 16.470 1.00 87.06 267 ARG A O 1
ATOM 2122 N N . GLU A 1 268 ? -9.683 -2.331 18.534 1.00 85.31 268 GLU A N 1
ATOM 2123 C CA . GLU A 1 268 ? -9.962 -3.706 18.112 1.00 85.31 268 GLU A CA 1
ATOM 2124 C C . GLU A 1 268 ? -11.340 -3.828 17.456 1.00 85.31 268 GLU A C 1
ATOM 2126 O O . GLU A 1 268 ? -11.424 -4.277 16.308 1.00 85.31 268 GLU A O 1
ATOM 2131 N N . LYS A 1 269 ? -12.396 -3.319 18.110 1.00 88.19 269 LYS A N 1
ATOM 2132 C CA . LYS A 1 269 ? -13.755 -3.242 17.546 1.00 88.19 269 LYS A CA 1
ATOM 2133 C C . LYS A 1 269 ? -13.750 -2.542 16.193 1.00 88.19 269 LYS A C 1
ATOM 2135 O O . LYS A 1 269 ? -14.311 -3.054 15.227 1.00 88.19 269 LYS A O 1
ATOM 2140 N N . ASN A 1 270 ? -13.064 -1.408 16.091 1.00 87.38 270 ASN A N 1
ATOM 2141 C CA . ASN A 1 270 ? -12.957 -0.651 14.853 1.00 87.38 270 ASN A CA 1
ATOM 2142 C C . ASN A 1 270 ? -12.339 -1.459 13.700 1.00 87.38 270 ASN A C 1
ATOM 2144 O O . ASN A 1 270 ? -12.881 -1.487 12.593 1.00 87.38 270 ASN A O 1
ATOM 2148 N N . ASN A 1 271 ? -11.227 -2.154 13.955 1.00 83.25 271 ASN A N 1
ATOM 2149 C CA . ASN A 1 271 ? -10.576 -2.987 12.942 1.00 83.25 271 ASN A CA 1
ATOM 2150 C C . ASN A 1 271 ? -11.505 -4.102 12.435 1.00 83.25 271 ASN A C 1
ATOM 2152 O O . ASN A 1 271 ? -11.489 -4.437 11.246 1.00 83.25 271 ASN A O 1
ATOM 2156 N N . MET A 1 272 ? -12.339 -4.649 13.317 1.00 84.69 272 MET A N 1
ATOM 2157 C CA . MET A 1 272 ? -13.259 -5.733 12.979 1.00 84.69 272 MET A CA 1
ATOM 2158 C C . MET A 1 272 ? -14.533 -5.253 12.307 1.00 84.69 272 MET A C 1
ATOM 2160 O O . MET A 1 272 ? -14.954 -5.861 11.329 1.00 84.69 272 MET A O 1
ATOM 2164 N N . LEU A 1 273 ? -15.103 -4.125 12.733 1.00 85.94 273 LEU A N 1
ATOM 2165 C CA . LEU A 1 273 ? -16.232 -3.493 12.046 1.00 85.94 273 LEU A CA 1
ATOM 2166 C C . LEU A 1 273 ? -15.869 -3.108 10.612 1.00 85.94 273 LEU A C 1
ATOM 2168 O O . LEU A 1 273 ? -16.654 -3.335 9.688 1.00 85.94 273 LEU A O 1
ATOM 2172 N N . ARG A 1 274 ? -14.654 -2.579 10.427 1.00 84.88 274 ARG A N 1
ATOM 2173 C CA . ARG A 1 274 ? -14.084 -2.293 9.112 1.00 84.88 274 ARG A CA 1
ATOM 2174 C C . ARG A 1 274 ? -13.990 -3.561 8.264 1.00 84.88 274 ARG A C 1
ATOM 2176 O O . ARG A 1 274 ? -14.431 -3.564 7.120 1.00 84.88 274 ARG A O 1
ATOM 2183 N N . SER A 1 275 ? -13.454 -4.636 8.8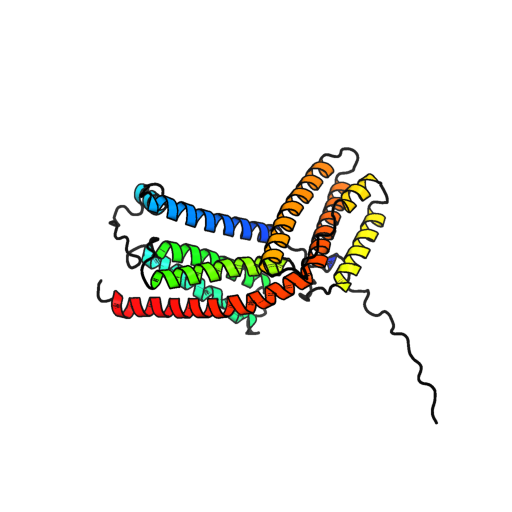37 1.00 83.06 275 SER A N 1
ATOM 2184 C CA . SER A 1 275 ? -13.313 -5.915 8.139 1.00 83.06 275 SER A CA 1
ATOM 2185 C C . SER A 1 275 ? -14.672 -6.515 7.774 1.00 83.06 275 SER A C 1
ATOM 2187 O O . SER A 1 275 ? -14.876 -6.900 6.631 1.00 83.06 275 SER A O 1
ATOM 2189 N N . ARG A 1 276 ? -15.645 -6.508 8.694 1.00 85.06 276 ARG A N 1
ATOM 2190 C CA . ARG A 1 276 ? -16.986 -7.071 8.487 1.00 85.06 276 ARG A CA 1
ATOM 2191 C C . ARG A 1 276 ? -17.678 -6.503 7.247 1.00 85.06 276 ARG A C 1
ATOM 2193 O O . ARG A 1 276 ? -18.270 -7.248 6.484 1.00 85.06 276 ARG A O 1
ATOM 2200 N N . ASN A 1 277 ? -17.626 -5.192 7.036 1.00 83.69 277 ASN A N 1
ATOM 2201 C CA . ASN A 1 277 ? -18.422 -4.561 5.976 1.00 83.69 277 ASN A CA 1
ATOM 2202 C C . ASN A 1 277 ? -17.691 -4.446 4.631 1.00 83.69 277 ASN A C 1
ATOM 2204 O O . ASN A 1 277 ? -18.312 -4.079 3.637 1.00 83.69 277 ASN A O 1
ATOM 2208 N N . PHE A 1 278 ? -16.390 -4.743 4.597 1.00 84.38 278 PHE A N 1
ATOM 2209 C CA . PHE A 1 278 ? -15.576 -4.640 3.388 1.00 84.38 278 PHE A CA 1
ATOM 2210 C C . PHE A 1 278 ? -14.839 -5.934 3.026 1.00 84.38 278 PHE A C 1
ATOM 2212 O O . PHE A 1 278 ? -14.141 -5.932 2.019 1.00 84.38 278 PHE A O 1
ATOM 2219 N N . LEU A 1 279 ? -14.984 -7.031 3.780 1.00 86.50 279 LEU A N 1
ATOM 2220 C CA . LEU A 1 279 ? -14.275 -8.293 3.528 1.00 86.50 279 LEU A CA 1
ATOM 2221 C C . LEU A 1 279 ? -14.529 -8.824 2.111 1.00 86.50 279 LEU A C 1
ATOM 2223 O O . LEU A 1 279 ? -13.593 -8.992 1.333 1.00 86.50 279 LEU A O 1
ATOM 2227 N N . SER A 1 280 ? -15.800 -9.017 1.766 1.00 86.00 280 SER A N 1
ATOM 2228 C CA . SER A 1 280 ? -16.285 -9.426 0.439 1.00 86.00 280 SER A CA 1
ATOM 2229 C C . SER A 1 280 ? -15.748 -8.520 -0.668 1.00 86.00 280 SER A C 1
ATOM 2231 O O . SER A 1 280 ? -15.245 -8.982 -1.696 1.00 86.00 280 SER A O 1
ATOM 2233 N N . THR A 1 281 ? -15.812 -7.209 -0.446 1.00 88.25 281 THR A N 1
ATOM 2234 C CA . THR A 1 281 ? -15.318 -6.214 -1.396 1.00 88.25 281 THR A CA 1
ATOM 2235 C C . THR A 1 281 ? -13.797 -6.287 -1.551 1.00 88.25 281 THR A C 1
ATOM 2237 O O . THR A 1 281 ? -13.303 -6.279 -2.677 1.00 88.25 281 THR A O 1
ATOM 2240 N N . ALA A 1 282 ? -13.048 -6.417 -0.457 1.00 88.06 282 ALA A N 1
ATOM 2241 C CA . ALA A 1 282 ? -11.596 -6.538 -0.462 1.00 88.06 282 ALA A CA 1
ATOM 2242 C C . ALA A 1 282 ? -11.144 -7.827 -1.161 1.00 88.06 282 ALA A C 1
ATOM 2244 O O . ALA A 1 282 ? -10.259 -7.766 -2.013 1.00 88.06 282 ALA A O 1
ATOM 2245 N N . GLN A 1 283 ? -11.792 -8.964 -0.889 1.00 89.12 283 GLN A N 1
ATOM 2246 C CA . GLN A 1 283 ? -11.536 -10.239 -1.569 1.00 89.12 283 GLN A CA 1
ATOM 2247 C C . GLN A 1 283 ? -11.785 -10.130 -3.079 1.00 89.12 283 GLN A C 1
ATOM 2249 O O . GLN A 1 283 ? -10.926 -10.503 -3.883 1.00 89.12 283 GLN A O 1
ATOM 2254 N N . ARG A 1 284 ? -12.917 -9.538 -3.485 1.00 90.94 284 ARG A N 1
ATOM 2255 C CA . ARG A 1 284 ? -13.242 -9.285 -4.898 1.00 90.94 284 ARG A CA 1
ATOM 2256 C C . ARG A 1 284 ? -12.202 -8.388 -5.575 1.00 90.94 284 ARG A C 1
ATOM 2258 O O . ARG A 1 284 ? -11.734 -8.697 -6.670 1.00 90.94 284 ARG A O 1
ATOM 2265 N N . LEU A 1 285 ? -11.826 -7.282 -4.935 1.00 91.19 285 LEU A N 1
ATOM 2266 C CA . LEU A 1 285 ? -10.839 -6.345 -5.472 1.00 91.19 285 LEU A CA 1
ATOM 2267 C C . LEU A 1 285 ? -9.439 -6.962 -5.548 1.00 91.19 285 LEU A C 1
ATOM 2269 O O . LEU A 1 285 ? -8.745 -6.744 -6.538 1.00 91.19 285 LEU A O 1
ATOM 2273 N N . LEU A 1 286 ? -9.031 -7.764 -4.560 1.00 90.81 286 LEU A N 1
ATOM 2274 C CA . LEU A 1 286 ? -7.760 -8.493 -4.595 1.00 90.81 286 LEU A CA 1
ATOM 2275 C C . LEU A 1 286 ? -7.719 -9.538 -5.708 1.00 90.81 286 LEU A C 1
ATOM 2277 O O . LEU A 1 286 ? -6.676 -9.710 -6.343 1.00 90.81 286 LEU A O 1
ATOM 2281 N N . HIS A 1 287 ? -8.842 -10.206 -5.982 1.00 90.62 287 HIS A N 1
ATOM 2282 C CA . HIS A 1 287 ? -8.945 -11.115 -7.116 1.00 90.62 287 HIS A CA 1
ATOM 2283 C C . HIS A 1 287 ? -8.670 -10.378 -8.436 1.00 90.62 287 HIS A C 1
ATOM 2285 O O . HIS A 1 287 ? -7.764 -10.764 -9.178 1.00 90.62 287 HIS A O 1
ATOM 2291 N N . TYR A 1 288 ? -9.371 -9.267 -8.695 1.00 92.00 288 TYR A N 1
ATOM 2292 C CA . TYR A 1 288 ? -9.127 -8.445 -9.887 1.00 92.00 288 TYR A CA 1
ATOM 2293 C C . TYR A 1 288 ? -7.715 -7.866 -9.927 1.00 92.00 288 TYR A C 1
ATOM 2295 O O . TYR A 1 288 ? -7.067 -7.871 -10.974 1.00 92.00 288 TYR A O 1
ATOM 2303 N N . TRP A 1 289 ? -7.200 -7.424 -8.781 1.00 93.94 289 TRP A N 1
ATOM 2304 C CA . TRP A 1 289 ? -5.838 -6.928 -8.668 1.00 93.94 289 TRP A CA 1
ATOM 2305 C C . TRP A 1 289 ? -4.815 -7.982 -9.094 1.00 93.94 289 TRP A C 1
ATOM 2307 O O . TRP A 1 289 ? -3.908 -7.667 -9.856 1.00 93.94 289 TRP A O 1
ATOM 2317 N N . HIS A 1 290 ? -4.959 -9.243 -8.679 1.00 90.56 290 HIS A N 1
ATOM 2318 C CA . HIS A 1 290 ? -4.049 -10.306 -9.106 1.00 90.56 290 HIS A CA 1
ATOM 2319 C C . HIS A 1 290 ? -4.082 -10.559 -10.616 1.00 90.56 290 HIS A C 1
ATOM 2321 O O . HIS A 1 290 ? -3.030 -10.844 -11.194 1.00 90.56 290 HIS A O 1
ATOM 2327 N N . VAL A 1 291 ? -5.264 -10.464 -11.232 1.00 92.06 291 VAL A N 1
ATOM 2328 C CA . VAL A 1 291 ? -5.448 -10.603 -12.684 1.00 92.06 291 VAL A CA 1
ATOM 2329 C C . VAL A 1 291 ? -4.799 -9.439 -13.433 1.00 92.06 291 VAL A C 1
ATOM 2331 O O . VAL A 1 291 ? -4.221 -9.651 -14.490 1.00 92.06 291 VAL A O 1
ATOM 2334 N N . PHE A 1 292 ? -4.828 -8.230 -12.872 1.00 92.62 292 PHE A N 1
ATOM 2335 C CA . PHE A 1 292 ? -4.250 -7.035 -13.490 1.00 92.62 292 PHE A CA 1
ATOM 2336 C C . PHE A 1 292 ? -2.736 -6.890 -13.252 1.00 92.62 292 PHE A C 1
ATOM 2338 O O . PHE A 1 292 ? -1.961 -6.682 -14.183 1.00 92.62 292 PHE A O 1
ATOM 2345 N N . HIS A 1 293 ? -2.294 -7.014 -12.000 1.00 94.12 293 HIS A N 1
ATOM 2346 C CA . HIS A 1 293 ? -0.930 -6.703 -11.577 1.00 94.12 293 HIS A CA 1
ATOM 2347 C C . HIS A 1 293 ? 0.096 -7.704 -12.114 1.00 94.12 293 HIS A C 1
ATOM 2349 O O . HIS A 1 293 ? 1.164 -7.304 -12.569 1.00 94.12 293 HIS A O 1
ATOM 2355 N N . LYS A 1 294 ? -0.210 -9.011 -12.090 1.00 92.31 294 LYS A N 1
ATOM 2356 C CA . LYS A 1 294 ? 0.767 -10.039 -12.490 1.00 92.31 294 LYS A CA 1
ATOM 2357 C C . LYS A 1 294 ? 1.145 -9.949 -13.977 1.00 92.31 294 LYS A C 1
ATOM 2359 O O . LYS A 1 294 ? 2.345 -9.918 -14.243 1.00 92.31 294 LYS A O 1
ATOM 2364 N N . PRO A 1 295 ? 0.205 -9.880 -14.946 1.00 93.69 295 PRO A N 1
ATOM 2365 C CA . PRO A 1 295 ? 0.570 -9.753 -16.358 1.00 93.69 295 PRO A CA 1
ATOM 2366 C C . PRO A 1 295 ? 1.326 -8.458 -16.648 1.00 93.69 295 PRO A C 1
ATOM 2368 O O . PRO A 1 295 ? 2.302 -8.473 -17.393 1.00 93.69 295 PRO A O 1
ATOM 2371 N N . LEU A 1 296 ? 0.923 -7.352 -16.015 1.00 92.81 296 LEU A N 1
ATOM 2372 C CA . LEU A 1 296 ? 1.590 -6.070 -16.200 1.00 92.81 296 LEU A CA 1
ATOM 2373 C C . LEU A 1 296 ? 3.024 -6.087 -15.649 1.00 92.81 296 LEU A C 1
ATOM 2375 O O . LEU A 1 296 ? 3.935 -5.590 -16.305 1.00 92.81 296 LEU A O 1
ATOM 2379 N N . ALA A 1 297 ? 3.246 -6.718 -14.492 1.00 92.44 297 ALA A N 1
ATOM 2380 C CA . ALA A 1 297 ? 4.585 -6.923 -13.949 1.00 92.44 297 ALA A CA 1
ATOM 2381 C C . ALA A 1 297 ? 5.454 -7.764 -14.898 1.00 92.44 297 ALA A C 1
ATOM 2383 O O . ALA A 1 297 ? 6.590 -7.392 -15.177 1.00 92.44 297 ALA A O 1
ATOM 2384 N N . VAL A 1 298 ? 4.919 -8.858 -15.456 1.00 92.31 298 VAL A N 1
ATOM 2385 C CA . VAL A 1 298 ? 5.629 -9.674 -16.460 1.00 92.31 298 VAL A CA 1
ATOM 2386 C C . VAL A 1 298 ? 5.999 -8.835 -17.685 1.00 92.31 298 VAL A C 1
ATOM 2388 O O . VAL A 1 298 ? 7.151 -8.861 -18.115 1.00 92.31 298 VAL A O 1
ATOM 2391 N N . MET A 1 299 ? 5.054 -8.051 -18.212 1.00 91.38 299 MET A N 1
ATOM 2392 C CA . MET A 1 299 ? 5.300 -7.158 -19.344 1.00 91.38 299 MET A CA 1
ATOM 2393 C C . MET A 1 299 ? 6.404 -6.144 -19.030 1.00 91.38 299 MET A C 1
ATOM 2395 O O . MET A 1 299 ? 7.300 -5.948 -19.845 1.00 91.38 299 MET A O 1
ATOM 2399 N N . MET A 1 300 ? 6.388 -5.545 -17.836 1.00 91.25 300 MET A N 1
ATOM 2400 C CA . MET A 1 300 ? 7.422 -4.610 -17.388 1.00 91.25 300 MET A CA 1
ATOM 2401 C C . MET A 1 300 ? 8.816 -5.250 -17.426 1.00 91.25 300 MET A C 1
ATOM 2403 O O . MET A 1 300 ? 9.745 -4.639 -17.946 1.00 91.25 300 MET A O 1
ATOM 2407 N N . PHE A 1 301 ? 8.966 -6.488 -16.943 1.00 91.00 301 PHE A N 1
ATOM 2408 C CA . PHE A 1 301 ? 10.247 -7.199 -17.012 1.00 91.00 301 PHE A CA 1
ATOM 2409 C C . PHE A 1 301 ? 10.675 -7.493 -18.450 1.00 91.00 301 PHE A C 1
ATOM 2411 O O . PHE A 1 301 ? 11.838 -7.283 -18.781 1.00 91.00 301 PHE A O 1
ATOM 2418 N N . 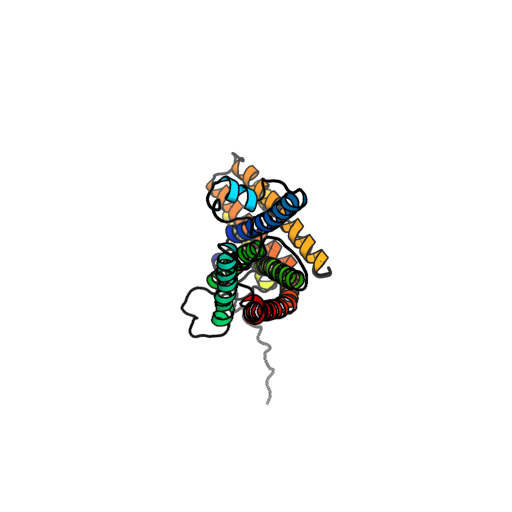ILE A 1 302 ? 9.755 -7.929 -19.317 1.00 91.81 302 ILE A N 1
ATOM 2419 C CA . ILE A 1 302 ? 10.050 -8.155 -20.741 1.00 91.81 302 ILE A CA 1
ATOM 2420 C C . ILE A 1 302 ? 10.580 -6.867 -21.379 1.00 91.81 302 ILE A C 1
ATOM 2422 O O . ILE A 1 302 ? 11.636 -6.876 -22.008 1.00 91.81 302 ILE A O 1
ATOM 2426 N N . VAL A 1 303 ? 9.883 -5.749 -21.170 1.00 89.56 303 VAL A N 1
ATOM 2427 C CA . VAL A 1 303 ? 10.288 -4.442 -21.698 1.00 89.56 303 VAL A CA 1
ATOM 2428 C C . VAL A 1 303 ? 11.630 -3.995 -21.120 1.00 89.56 303 VAL A C 1
ATOM 2430 O O . VAL A 1 303 ? 12.464 -3.495 -21.868 1.00 89.56 303 VAL A O 1
ATOM 2433 N N . MET A 1 304 ? 11.871 -4.204 -19.824 1.00 89.44 304 MET A N 1
ATOM 2434 C CA . MET A 1 304 ? 13.151 -3.899 -19.178 1.00 89.44 304 MET A CA 1
ATOM 2435 C C . MET A 1 304 ? 14.303 -4.682 -19.821 1.00 89.44 304 MET A C 1
ATOM 2437 O O . MET A 1 304 ? 15.320 -4.089 -20.173 1.00 89.44 304 MET A O 1
ATOM 2441 N N . PHE A 1 305 ? 14.147 -5.993 -20.032 1.00 90.31 305 PHE A N 1
ATOM 2442 C CA . PHE A 1 305 ? 15.179 -6.804 -20.684 1.00 90.31 305 PHE A CA 1
ATOM 2443 C C . PHE A 1 305 ? 15.415 -6.376 -22.131 1.00 90.31 305 PHE A C 1
ATOM 2445 O O . PHE A 1 305 ? 16.566 -6.214 -22.529 1.00 90.31 305 PHE A O 1
ATOM 2452 N N . ILE A 1 306 ? 14.349 -6.133 -22.902 1.00 89.44 306 ILE A N 1
ATOM 2453 C CA . ILE A 1 306 ? 14.466 -5.615 -24.271 1.00 89.44 306 ILE A CA 1
ATOM 2454 C C . ILE A 1 306 ? 15.199 -4.272 -24.267 1.00 89.44 306 ILE A C 1
ATOM 2456 O O . ILE A 1 306 ? 16.102 -4.080 -25.071 1.00 89.44 306 ILE A O 1
ATOM 2460 N N . HIS A 1 307 ? 14.861 -3.363 -23.352 1.00 86.06 307 HIS A N 1
ATOM 2461 C CA . HIS A 1 307 ? 15.511 -2.059 -23.231 1.00 86.06 307 HIS A CA 1
ATOM 2462 C C . HIS A 1 307 ? 17.020 -2.188 -22.981 1.00 86.06 307 HIS A C 1
ATOM 2464 O O . HIS A 1 307 ? 17.808 -1.547 -23.675 1.00 86.06 307 HIS A O 1
ATOM 2470 N N . ILE A 1 308 ? 17.425 -3.064 -22.055 1.00 86.69 308 ILE A N 1
ATOM 2471 C CA . ILE A 1 308 ? 18.839 -3.329 -21.749 1.00 86.69 308 ILE A CA 1
ATOM 2472 C C . ILE A 1 308 ? 19.558 -3.953 -22.957 1.00 86.69 308 ILE A C 1
ATOM 2474 O O . ILE A 1 308 ? 20.661 -3.530 -23.300 1.00 86.69 308 ILE A O 1
ATOM 2478 N N . ILE A 1 309 ? 18.935 -4.925 -23.635 1.00 88.25 309 ILE A N 1
ATOM 2479 C CA . ILE A 1 309 ? 19.510 -5.592 -24.816 1.00 88.25 309 ILE A CA 1
ATOM 2480 C C . ILE A 1 309 ? 19.663 -4.610 -25.980 1.00 88.25 309 ILE A C 1
ATOM 2482 O O . ILE A 1 309 ? 20.725 -4.548 -26.587 1.00 88.25 309 ILE A O 1
ATOM 2486 N N . VAL A 1 310 ? 18.627 -3.825 -26.285 1.00 85.38 310 VAL A N 1
ATOM 2487 C CA . VAL A 1 310 ? 18.659 -2.811 -27.350 1.00 85.38 310 VAL A CA 1
ATOM 2488 C C . VAL A 1 310 ? 19.748 -1.784 -27.067 1.00 85.38 310 VAL A C 1
ATOM 2490 O O . VAL A 1 310 ? 20.504 -1.436 -27.970 1.00 85.38 310 VAL A O 1
ATOM 2493 N N . TRP A 1 311 ? 19.886 -1.340 -25.816 1.00 82.00 311 TRP A N 1
ATOM 2494 C CA . TRP A 1 311 ? 20.976 -0.450 -25.436 1.00 82.00 311 TRP A CA 1
ATOM 2495 C C . TRP A 1 311 ? 22.352 -1.102 -25.636 1.00 82.00 311 TRP A C 1
ATOM 2497 O O . TRP A 1 311 ? 23.248 -0.463 -26.176 1.00 82.00 311 TRP A O 1
ATOM 2507 N N . TYR A 1 312 ? 22.523 -2.377 -25.285 1.00 83.50 312 TYR A N 1
ATOM 2508 C CA . TYR A 1 312 ? 23.797 -3.068 -25.494 1.00 83.50 312 TYR A CA 1
ATOM 2509 C C . TYR A 1 312 ? 24.117 -3.290 -26.982 1.00 83.50 312 TYR A C 1
ATOM 2511 O O . TYR A 1 312 ? 25.260 -3.141 -27.391 1.00 83.50 312 TYR A O 1
ATOM 2519 N N . LEU A 1 313 ? 23.118 -3.612 -27.809 1.00 83.31 313 LEU A N 1
ATOM 2520 C CA . LEU A 1 313 ? 23.311 -3.882 -29.238 1.00 83.31 313 LEU A CA 1
ATOM 2521 C C . LEU A 1 313 ? 23.512 -2.611 -30.071 1.00 83.31 313 LEU A C 1
ATOM 2523 O O . LEU A 1 313 ? 24.331 -2.605 -30.985 1.00 83.31 313 LEU A O 1
ATOM 2527 N N . PHE A 1 314 ? 22.763 -1.547 -29.775 1.00 78.25 314 PHE A N 1
ATOM 2528 C CA . PHE A 1 314 ? 22.737 -0.328 -30.592 1.00 78.25 314 PHE A CA 1
ATOM 2529 C C . PHE A 1 314 ? 23.381 0.881 -29.907 1.00 78.25 314 PHE A C 1
ATOM 2531 O O . PHE A 1 314 ? 23.856 1.779 -30.587 1.00 78.25 314 PHE A O 1
ATOM 2538 N N . GLY A 1 3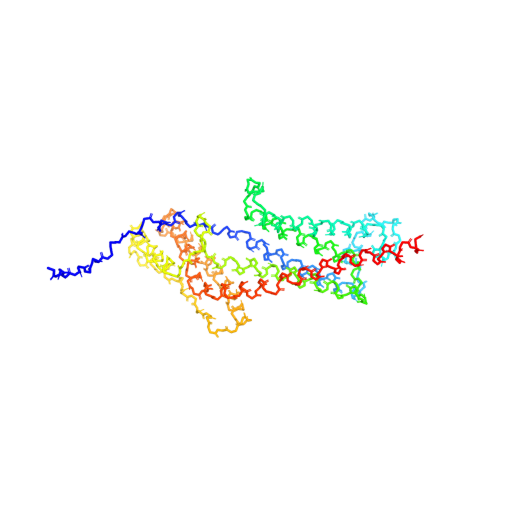15 ? 23.413 0.916 -28.574 1.00 63.59 315 GLY A N 1
ATOM 2539 C CA . GLY A 1 315 ? 23.988 2.016 -27.792 1.00 63.59 315 GLY A CA 1
ATOM 2540 C C . GLY A 1 315 ? 25.460 1.824 -27.418 1.00 63.59 315 GLY A C 1
ATOM 2541 O O . GLY A 1 315 ? 26.159 2.815 -27.230 1.00 63.59 315 GLY A O 1
ATOM 2542 N N . ALA A 1 316 ? 25.965 0.584 -27.350 1.00 53.72 316 ALA A N 1
ATOM 2543 C CA . ALA A 1 316 ? 27.383 0.318 -27.068 1.00 53.72 316 ALA A CA 1
ATOM 2544 C C . ALA A 1 316 ? 28.322 0.713 -28.226 1.00 53.72 316 ALA A C 1
ATOM 2546 O O . ALA A 1 316 ? 29.523 0.848 -28.014 1.00 53.72 316 ALA A O 1
ATOM 2547 N N . HIS A 1 317 ? 27.782 0.915 -29.433 1.00 46.81 317 HIS A N 1
ATOM 2548 C CA . HIS A 1 317 ? 28.539 1.327 -30.618 1.00 46.81 317 HIS A CA 1
ATOM 2549 C C . HIS A 1 317 ? 28.700 2.854 -30.772 1.00 46.81 317 HIS A C 1
ATOM 2551 O O . HIS A 1 317 ? 29.413 3.282 -31.676 1.00 46.81 317 HIS A O 1
ATOM 2557 N N . GLU A 1 318 ? 28.086 3.669 -29.904 1.00 43.44 318 GLU A N 1
ATOM 2558 C CA . GLU A 1 318 ? 28.193 5.144 -29.923 1.00 43.44 318 GLU A CA 1
ATOM 2559 C C . GLU A 1 318 ? 28.954 5.732 -28.710 1.00 43.44 318 GLU A C 1
ATOM 2561 O O . GLU A 1 318 ? 28.792 6.912 -28.379 1.00 43.44 318 GLU A O 1
ATOM 2566 N N . ILE A 1 319 ? 29.772 4.926 -28.020 1.00 39.09 319 ILE A N 1
ATOM 2567 C CA . ILE A 1 319 ? 30.634 5.378 -26.908 1.00 39.09 319 ILE A CA 1
ATOM 2568 C C . ILE A 1 319 ? 32.075 5.542 -27.381 1.00 39.09 319 ILE A C 1
ATOM 2570 O O . ILE A 1 319 ? 32.602 4.588 -27.994 1.00 39.09 319 ILE A O 1
#

Radius of gyration: 26.09 Å; chains: 1; bounding box: 69×81×66 Å